Protein AF-A0AA51KZ57-F1 (afdb_monomer_lite)

Structure (mmCIF, N/CA/C/O backbone):
data_AF-A0AA51KZ57-F1
#
_entry.id   AF-A0AA51KZ57-F1
#
loop_
_atom_site.group_PDB
_atom_site.id
_atom_site.type_symbol
_atom_site.label_atom_id
_atom_site.label_alt_id
_atom_site.label_comp_id
_atom_site.label_asym_id
_atom_site.label_entity_id
_atom_site.label_seq_id
_atom_site.pdbx_PDB_ins_code
_atom_site.Cartn_x
_atom_site.Cartn_y
_atom_site.Cartn_z
_atom_site.occupancy
_atom_site.B_iso_or_equiv
_atom_site.auth_seq_id
_atom_site.auth_comp_id
_atom_site.auth_asym_id
_atom_site.auth_atom_id
_atom_site.pdbx_PDB_model_num
ATOM 1 N N . MET A 1 1 ? 24.980 0.268 -22.104 1.00 55.66 1 MET A N 1
ATOM 2 C CA . MET A 1 1 ? 23.778 1.121 -22.227 1.00 55.66 1 MET A CA 1
ATOM 3 C C . MET A 1 1 ? 23.138 0.760 -23.554 1.00 55.66 1 MET A C 1
ATOM 5 O O . MET A 1 1 ? 23.738 1.045 -24.587 1.00 55.66 1 MET A O 1
ATOM 9 N N . GLY A 1 2 ? 22.044 0.002 -23.514 1.00 73.75 2 GLY A N 1
ATOM 10 C CA . GLY A 1 2 ? 21.400 -0.551 -24.711 1.00 73.75 2 GLY A CA 1
ATOM 11 C C . GLY A 1 2 ? 20.612 0.503 -25.493 1.00 73.75 2 GLY A C 1
ATOM 12 O O . GLY A 1 2 ? 20.384 1.608 -25.000 1.00 73.75 2 GLY A O 1
ATOM 13 N N . ALA A 1 3 ? 20.169 0.169 -26.708 1.00 76.25 3 ALA A N 1
ATOM 14 C CA . ALA A 1 3 ? 19.344 1.056 -27.540 1.00 76.25 3 ALA A CA 1
ATOM 15 C C . ALA A 1 3 ? 18.048 1.500 -26.829 1.00 76.25 3 ALA A C 1
ATOM 17 O O . ALA A 1 3 ? 17.635 2.655 -26.943 1.00 76.25 3 ALA A O 1
ATOM 18 N N . LEU A 1 4 ? 17.445 0.615 -26.030 1.00 75.69 4 LEU A N 1
ATOM 19 C CA . LEU A 1 4 ? 16.228 0.905 -25.266 1.00 75.69 4 LEU A CA 1
ATOM 20 C C . LEU A 1 4 ? 16.460 1.920 -24.138 1.00 75.69 4 LEU A C 1
ATOM 22 O O . LEU A 1 4 ? 15.611 2.779 -23.916 1.00 75.69 4 LEU A O 1
ATOM 26 N N . ASP A 1 5 ? 17.634 1.920 -23.496 1.00 77.12 5 ASP A N 1
ATOM 27 C CA . ASP A 1 5 ? 17.959 2.868 -22.416 1.00 77.12 5 ASP A CA 1
ATOM 28 C C . ASP A 1 5 ? 17.874 4.335 -22.872 1.00 77.12 5 ASP A C 1
ATOM 30 O O . ASP A 1 5 ? 17.687 5.227 -22.047 1.00 77.12 5 ASP A O 1
ATOM 34 N N . ARG A 1 6 ? 18.018 4.601 -24.180 1.00 76.19 6 ARG A N 1
ATOM 35 C CA . ARG A 1 6 ? 17.902 5.947 -24.767 1.00 76.19 6 ARG A CA 1
ATOM 36 C C . ARG A 1 6 ? 16.454 6.432 -24.868 1.00 76.19 6 ARG A C 1
ATOM 38 O O . ARG A 1 6 ? 16.219 7.637 -24.855 1.00 76.19 6 ARG A O 1
ATOM 45 N N . LEU A 1 7 ? 15.494 5.512 -24.966 1.00 75.50 7 LEU A N 1
ATOM 46 C CA . LEU A 1 7 ? 14.058 5.816 -25.017 1.00 75.50 7 LEU A CA 1
ATOM 47 C C . LEU A 1 7 ? 13.457 5.987 -23.623 1.00 75.50 7 LEU A C 1
ATOM 49 O O . LEU A 1 7 ? 12.441 6.670 -23.446 1.00 75.50 7 LEU A O 1
ATOM 53 N N . LEU A 1 8 ? 14.090 5.360 -22.637 1.00 82.31 8 LEU A N 1
ATOM 54 C CA . LEU A 1 8 ? 13.681 5.402 -21.250 1.00 82.31 8 LEU A CA 1
ATOM 55 C C . LEU A 1 8 ? 14.186 6.685 -20.599 1.00 82.31 8 LEU A C 1
ATOM 57 O O . LEU A 1 8 ? 15.345 7.085 -20.721 1.00 82.31 8 LEU A O 1
ATOM 61 N N . ARG A 1 9 ? 13.298 7.354 -19.867 1.00 76.56 9 ARG A N 1
ATOM 62 C CA . ARG A 1 9 ? 13.699 8.529 -19.108 1.00 76.56 9 ARG A CA 1
ATOM 63 C C . ARG A 1 9 ? 14.342 8.059 -17.815 1.00 76.56 9 ARG A C 1
ATOM 65 O O . ARG A 1 9 ? 13.640 7.561 -16.940 1.00 76.56 9 ARG A O 1
ATOM 72 N N . LYS A 1 10 ? 15.644 8.306 -17.669 1.00 79.81 10 LYS A N 1
ATOM 73 C CA . LYS A 1 10 ? 16.337 8.115 -16.393 1.00 79.81 10 LYS A CA 1
ATOM 74 C C . LYS A 1 10 ? 15.610 8.895 -15.302 1.00 79.81 10 LYS A C 1
ATOM 76 O O . LYS A 1 10 ? 15.451 10.114 -15.408 1.00 79.81 10 LYS A O 1
ATOM 81 N N . VAL A 1 11 ? 15.179 8.182 -14.273 1.00 72.06 11 VAL A N 1
ATOM 82 C CA . VAL A 1 11 ? 14.606 8.766 -13.064 1.00 72.06 11 VAL A CA 1
ATOM 83 C C . VAL A 1 11 ? 15.393 8.306 -11.846 1.00 72.06 11 VAL A C 1
ATOM 85 O O . VAL A 1 11 ? 15.850 7.159 -11.820 1.00 72.06 11 VAL A O 1
ATOM 88 N N . PRO A 1 12 ? 15.599 9.191 -10.857 1.00 69.50 12 PRO A N 1
ATOM 89 C CA . PRO A 1 12 ? 16.089 8.758 -9.565 1.00 69.50 12 PRO A CA 1
ATOM 90 C C . PRO A 1 12 ? 15.012 7.893 -8.904 1.00 69.50 12 PRO A C 1
ATOM 92 O O . PRO A 1 12 ? 13.847 8.285 -8.819 1.00 69.50 12 PRO A O 1
ATOM 95 N N . ILE A 1 13 ? 15.412 6.707 -8.456 1.00 62.12 13 ILE A N 1
ATOM 96 C CA . ILE A 1 13 ? 14.635 5.953 -7.477 1.00 62.12 13 ILE A CA 1
ATOM 97 C C . ILE A 1 13 ? 14.958 6.596 -6.136 1.00 62.12 13 ILE A C 1
ATOM 99 O O . ILE A 1 13 ? 16.128 6.685 -5.767 1.00 62.12 13 ILE A O 1
ATOM 103 N N . ASN A 1 14 ? 13.937 7.124 -5.467 1.00 62.69 14 ASN A N 1
ATOM 104 C CA . ASN A 1 14 ? 14.141 7.867 -4.231 1.00 62.69 14 ASN A CA 1
ATOM 105 C C . ASN A 1 14 ? 14.302 6.918 -3.063 1.00 62.69 14 ASN A C 1
ATOM 107 O O . ASN A 1 14 ? 15.245 7.053 -2.300 1.00 62.69 14 ASN A O 1
ATOM 111 N N . ASN A 1 15 ? 13.376 5.969 -2.945 1.00 58.22 15 ASN A N 1
ATOM 112 C CA . ASN A 1 15 ? 13.371 4.976 -1.889 1.00 58.22 15 ASN A CA 1
ATOM 113 C C . ASN A 1 15 ? 12.934 3.637 -2.481 1.00 58.22 15 ASN A C 1
ATOM 115 O O . ASN A 1 15 ? 11.957 3.572 -3.227 1.00 58.22 15 ASN A O 1
ATOM 119 N N . ALA A 1 16 ? 13.636 2.573 -2.118 1.00 57.88 16 ALA A N 1
ATOM 120 C CA . ALA A 1 16 ? 13.215 1.206 -2.367 1.00 57.88 16 ALA A CA 1
ATOM 121 C C . ALA A 1 16 ? 13.085 0.515 -1.010 1.00 57.88 16 ALA A C 1
ATOM 123 O O . ALA A 1 16 ? 14.031 0.497 -0.222 1.00 57.88 16 ALA A O 1
ATOM 124 N N . TYR A 1 17 ? 11.903 -0.013 -0.725 1.00 57.91 17 TYR A N 1
ATOM 125 C CA . TYR A 1 17 ? 11.609 -0.783 0.470 1.00 57.91 17 TYR A CA 1
ATOM 126 C C . TYR A 1 17 ? 11.375 -2.228 0.047 1.00 57.91 17 TYR A C 1
ATOM 128 O O . TYR A 1 17 ? 10.418 -2.538 -0.656 1.00 57.91 17 TYR A O 1
ATOM 136 N N . CYS A 1 18 ? 12.240 -3.130 0.493 1.00 54.09 18 CYS A N 1
ATOM 137 C CA . CYS A 1 18 ? 11.966 -4.558 0.429 1.00 54.09 18 CYS A CA 1
ATOM 138 C C . CYS A 1 18 ? 11.371 -4.981 1.768 1.00 54.09 18 CYS A C 1
ATOM 140 O O . CYS A 1 18 ? 12.045 -4.985 2.800 1.00 54.09 18 CYS A O 1
ATOM 142 N N . SER A 1 19 ? 10.088 -5.309 1.740 1.00 45.00 19 SER A N 1
ATOM 143 C CA . SER A 1 19 ? 9.348 -5.848 2.866 1.00 45.00 19 SER A CA 1
ATOM 144 C C . SER A 1 19 ? 9.660 -7.348 2.935 1.00 45.00 19 SER A C 1
ATOM 146 O O . SER A 1 19 ? 8.966 -8.189 2.385 1.00 45.00 19 SER A O 1
ATOM 148 N N . LEU A 1 20 ? 10.811 -7.655 3.544 1.00 40.75 20 LEU A N 1
ATOM 149 C CA . LEU A 1 20 ? 11.176 -8.955 4.119 1.00 40.75 20 LEU A CA 1
ATOM 150 C C . LEU A 1 20 ? 10.760 -10.210 3.324 1.00 40.75 20 LEU A C 1
ATOM 152 O O . LEU A 1 20 ? 9.815 -10.875 3.709 1.00 40.75 20 LEU A O 1
ATOM 156 N N . TYR A 1 21 ? 11.572 -10.621 2.349 1.00 36.53 21 TYR A N 1
ATOM 157 C CA . TYR A 1 21 ? 12.268 -11.919 2.368 1.00 36.53 21 TYR A CA 1
ATOM 158 C C . TYR A 1 21 ? 13.583 -11.721 1.608 1.00 36.53 21 TYR A C 1
ATOM 160 O O . TYR A 1 21 ? 13.587 -11.267 0.466 1.00 36.53 21 TYR A O 1
ATOM 168 N N . LYS A 1 22 ? 14.719 -11.978 2.266 1.00 37.25 22 LYS A N 1
ATOM 169 C CA . LYS A 1 22 ? 16.052 -11.929 1.649 1.00 37.25 22 LYS A CA 1
ATOM 170 C C . LYS A 1 22 ? 16.115 -12.973 0.528 1.00 37.25 22 LYS A C 1
ATOM 172 O O . LYS A 1 22 ? 16.4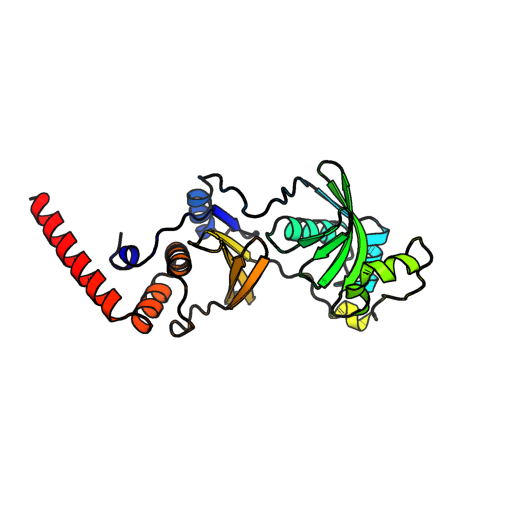65 -14.116 0.792 1.00 37.25 22 LYS A O 1
ATOM 177 N N . ASN A 1 23 ? 15.789 -12.590 -0.699 1.00 37.91 23 ASN A N 1
ATOM 178 C CA . ASN A 1 23 ? 16.305 -13.285 -1.867 1.00 37.91 23 ASN A CA 1
ATOM 179 C C . ASN A 1 23 ? 17.670 -12.651 -2.178 1.00 37.91 23 ASN A C 1
ATOM 181 O O . ASN A 1 23 ? 17.784 -11.426 -2.210 1.00 37.91 23 ASN A O 1
ATOM 185 N N . GLU A 1 24 ? 18.725 -13.451 -2.336 1.00 39.25 24 GLU A N 1
ATOM 186 C CA . GLU A 1 24 ? 20.084 -12.933 -2.577 1.00 39.25 24 GLU A CA 1
ATOM 187 C C . GLU A 1 24 ? 20.145 -12.044 -3.832 1.00 39.25 24 GLU A C 1
ATOM 189 O O . GLU A 1 24 ? 20.909 -11.083 -3.865 1.00 39.25 24 GLU A O 1
ATOM 194 N N . TYR A 1 25 ? 19.238 -12.259 -4.793 1.00 37.81 25 TYR A N 1
ATOM 195 C CA . TYR A 1 25 ? 19.100 -11.445 -6.004 1.00 37.81 25 TYR A CA 1
ATOM 196 C C . TYR A 1 25 ? 18.614 -10.001 -5.774 1.00 37.81 25 TYR A C 1
ATOM 198 O O . TYR A 1 25 ? 18.976 -9.112 -6.543 1.00 37.81 25 TYR A O 1
ATOM 206 N N . THR A 1 26 ? 17.814 -9.721 -4.737 1.00 40.50 26 THR A N 1
ATOM 207 C CA . THR A 1 26 ? 17.322 -8.353 -4.461 1.00 40.50 26 THR A CA 1
ATOM 208 C C . THR A 1 26 ? 18.278 -7.544 -3.592 1.00 40.50 26 THR A C 1
ATOM 210 O O . THR A 1 26 ? 18.193 -6.315 -3.562 1.00 40.50 26 THR A O 1
ATOM 213 N N . LYS A 1 27 ? 19.232 -8.202 -2.927 1.00 40.75 27 LYS A N 1
ATOM 214 C CA . LYS A 1 27 ? 20.183 -7.557 -2.018 1.00 40.75 27 LYS A CA 1
ATOM 215 C C . LYS A 1 27 ? 21.122 -6.595 -2.756 1.00 40.75 27 LYS A C 1
ATOM 217 O O . LYS A 1 27 ? 21.232 -5.442 -2.351 1.00 40.75 27 LYS A O 1
ATOM 222 N N . ASP A 1 28 ? 21.669 -7.012 -3.898 1.00 41.91 28 ASP A N 1
ATOM 223 C CA . ASP A 1 28 ? 22.556 -6.177 -4.723 1.00 41.91 28 ASP A CA 1
ATOM 224 C C . ASP A 1 28 ? 21.822 -4.997 -5.373 1.00 41.91 28 ASP A C 1
ATOM 226 O O . ASP A 1 28 ? 22.385 -3.916 -5.563 1.00 41.91 28 ASP A O 1
ATOM 230 N N . ILE A 1 29 ? 20.543 -5.175 -5.712 1.00 42.38 29 ILE A N 1
ATOM 231 C CA . ILE A 1 29 ? 19.710 -4.119 -6.296 1.00 42.38 29 ILE A CA 1
ATOM 232 C C . ILE A 1 29 ? 19.427 -3.057 -5.227 1.00 42.38 29 ILE A C 1
ATOM 234 O O . ILE A 1 29 ? 19.698 -1.874 -5.445 1.00 42.38 29 ILE A O 1
ATOM 238 N N . VAL A 1 30 ? 18.971 -3.471 -4.042 1.00 43.50 30 VAL A N 1
ATOM 239 C CA . VAL A 1 30 ? 18.684 -2.570 -2.916 1.00 43.50 30 VAL A CA 1
ATOM 240 C C . VAL A 1 30 ? 19.950 -1.864 -2.421 1.00 43.50 30 VAL A C 1
ATOM 242 O O . VAL A 1 30 ? 19.914 -0.649 -2.230 1.00 43.50 30 VAL A O 1
ATOM 245 N N . GLU A 1 31 ? 21.084 -2.557 -2.280 1.00 42.41 31 GLU A N 1
ATOM 246 C CA . GLU A 1 31 ? 22.356 -1.951 -1.848 1.00 42.41 31 GLU A CA 1
ATOM 247 C C . GLU A 1 31 ? 22.884 -0.917 -2.861 1.00 42.41 31 GLU A C 1
ATOM 249 O O . GLU A 1 31 ? 23.339 0.161 -2.467 1.00 42.41 31 GLU A O 1
ATOM 254 N N . ASN A 1 32 ? 22.723 -1.159 -4.168 1.00 40.22 32 ASN A N 1
ATOM 255 C CA . ASN A 1 32 ? 23.089 -0.183 -5.199 1.00 40.22 32 ASN A CA 1
ATOM 256 C C . ASN A 1 32 ? 22.194 1.072 -5.189 1.00 40.22 32 ASN A C 1
ATOM 258 O O . ASN A 1 32 ? 22.678 2.177 -5.461 1.00 40.22 32 ASN A O 1
ATOM 262 N N . PHE A 1 33 ? 20.903 0.937 -4.864 1.00 42.16 33 PHE A N 1
ATOM 263 C CA . PHE A 1 33 ? 19.952 2.056 -4.856 1.00 42.16 33 PHE A CA 1
ATOM 264 C C . PHE A 1 33 ? 19.933 2.849 -3.538 1.00 42.16 33 PHE A C 1
ATOM 266 O O . PHE A 1 33 ? 19.797 4.072 -3.573 1.00 42.16 33 PHE A O 1
ATOM 273 N N . MET A 1 34 ? 20.149 2.198 -2.392 1.00 38.03 34 MET A N 1
ATOM 274 C CA . MET A 1 34 ? 20.131 2.812 -1.052 1.00 38.03 34 MET A CA 1
ATOM 275 C C . MET A 1 34 ? 21.343 3.712 -0.753 1.00 38.03 34 MET A C 1
ATOM 277 O O . MET A 1 34 ? 21.342 4.445 0.236 1.00 38.03 34 MET A O 1
ATOM 281 N N . SER A 1 35 ? 22.368 3.719 -1.613 1.00 38.88 35 SER A N 1
ATOM 282 C CA . SER A 1 35 ? 23.553 4.585 -1.478 1.00 38.88 35 SER A CA 1
ATOM 283 C C . SER A 1 35 ? 23.253 6.091 -1.596 1.00 38.88 35 SER A C 1
ATOM 285 O O . SER A 1 35 ? 24.109 6.926 -1.291 1.00 38.88 35 SER A O 1
ATOM 287 N N . LYS A 1 36 ? 22.032 6.476 -1.995 1.00 38.97 36 LYS A N 1
ATOM 288 C CA . LYS A 1 36 ? 21.582 7.872 -2.061 1.00 38.97 36 LYS A CA 1
ATOM 289 C C . LYS A 1 36 ? 20.375 8.078 -1.152 1.00 38.97 36 LYS A C 1
ATOM 291 O O . LYS A 1 36 ? 19.289 7.603 -1.450 1.00 38.97 36 LYS A O 1
ATOM 296 N N . LYS A 1 37 ? 20.566 8.833 -0.062 1.00 35.00 37 LYS A N 1
ATOM 297 C CA . LYS A 1 37 ? 19.501 9.294 0.848 1.00 35.00 37 LYS A CA 1
ATOM 298 C C . LYS A 1 37 ? 18.385 10.005 0.064 1.00 35.00 37 LYS A C 1
ATOM 300 O O . LYS A 1 37 ? 18.500 11.198 -0.219 1.00 35.00 37 LYS A O 1
ATOM 305 N N . GLY A 1 38 ? 17.311 9.296 -0.270 1.00 38.31 38 GLY A N 1
ATOM 306 C CA . GLY A 1 38 ? 16.082 9.887 -0.786 1.00 38.31 38 GLY A CA 1
ATOM 307 C C . GLY A 1 38 ? 15.277 10.531 0.335 1.00 38.31 38 GLY A C 1
ATOM 308 O O . GLY A 1 38 ? 15.012 9.924 1.370 1.00 38.31 38 GLY A O 1
ATOM 309 N N . GLN A 1 39 ? 14.882 11.789 0.147 1.00 33.84 39 GLN A N 1
ATOM 310 C CA . GLN A 1 39 ? 13.874 12.424 0.991 1.00 33.84 39 GLN A CA 1
ATOM 311 C C . GLN A 1 39 ? 12.488 11.909 0.584 1.00 33.84 39 GLN A C 1
ATOM 313 O O . GLN A 1 39 ? 12.098 11.997 -0.579 1.00 33.84 39 GLN A O 1
ATOM 318 N N . LEU A 1 40 ? 11.748 11.379 1.558 1.00 36.09 40 LEU A N 1
ATOM 319 C CA . LEU A 1 40 ? 10.338 11.013 1.431 1.00 36.09 40 LEU A CA 1
ATOM 320 C C . LEU A 1 40 ? 9.510 12.212 0.944 1.00 36.09 40 LEU A C 1
ATOM 322 O O . LEU A 1 40 ? 9.498 13.270 1.579 1.00 36.09 40 LEU A O 1
ATOM 326 N N . VAL A 1 41 ? 8.792 12.039 -0.168 1.00 33.62 41 VAL A N 1
ATOM 327 C CA . VAL A 1 41 ? 7.787 13.007 -0.614 1.00 33.62 41 VAL A CA 1
ATOM 328 C C . VAL A 1 41 ? 6.493 12.726 0.141 1.00 33.62 41 VAL A C 1
ATOM 330 O O . VAL A 1 41 ? 5.784 11.764 -0.131 1.00 33.62 41 VAL A O 1
ATOM 333 N N . GLY A 1 42 ? 6.229 13.568 1.137 1.00 37.59 42 GLY A N 1
ATOM 334 C CA . GLY A 1 42 ? 5.099 13.456 2.055 1.00 37.59 42 GLY A CA 1
ATOM 335 C C . GLY A 1 42 ? 5.594 13.595 3.486 1.00 37.59 42 GLY A C 1
ATOM 336 O O . GLY A 1 42 ? 6.132 12.655 4.059 1.00 37.59 42 GLY A O 1
ATOM 337 N N . LYS A 1 43 ? 5.465 14.797 4.057 1.00 35.16 43 LYS A N 1
ATOM 338 C CA . LYS A 1 43 ? 5.840 15.117 5.441 1.00 35.16 43 LYS A CA 1
ATOM 339 C C . LYS A 1 43 ? 4.915 14.413 6.441 1.00 35.16 43 LYS A C 1
ATOM 341 O O . LYS A 1 43 ? 4.138 15.060 7.132 1.00 35.16 43 LYS A O 1
ATOM 346 N N . VAL A 1 44 ? 5.059 13.109 6.582 1.00 42.69 44 VAL A N 1
ATOM 347 C CA . VAL A 1 44 ? 4.980 12.512 7.905 1.00 42.69 44 VAL A CA 1
ATOM 348 C C . VAL A 1 44 ? 6.332 11.864 8.103 1.00 42.69 44 VAL A C 1
ATOM 350 O O . VAL A 1 44 ? 6.616 10.786 7.591 1.00 42.69 44 VAL A O 1
ATOM 353 N N . ARG A 1 45 ? 7.223 12.588 8.792 1.00 48.03 45 ARG A N 1
ATOM 354 C CA . ARG A 1 45 ? 8.277 11.919 9.547 1.00 48.03 45 ARG A CA 1
ATOM 355 C C . ARG A 1 45 ? 7.512 10.992 10.486 1.00 48.03 45 ARG A C 1
ATOM 357 O O . ARG A 1 45 ? 7.048 11.460 11.518 1.00 48.03 45 ARG A O 1
ATOM 364 N N . ASN A 1 46 ? 7.306 9.733 10.112 1.00 56.41 46 ASN A N 1
ATOM 365 C CA . ASN A 1 46 ? 6.957 8.719 11.092 1.00 56.41 46 ASN A CA 1
ATOM 366 C C . ASN A 1 46 ? 8.225 8.575 11.937 1.00 56.41 46 ASN A C 1
ATOM 368 O O . ASN A 1 46 ? 9.096 7.770 11.641 1.00 56.41 46 ASN A O 1
ATOM 372 N N . SER A 1 47 ? 8.384 9.475 12.910 1.00 69.06 47 SER A N 1
ATOM 373 C CA . SER A 1 47 ? 9.454 9.462 13.907 1.00 69.06 47 SER A CA 1
ATOM 374 C C . SER A 1 47 ? 9.239 8.357 14.933 1.00 69.06 47 SER A C 1
ATOM 376 O O . SER A 1 47 ? 9.991 8.266 15.894 1.00 69.06 47 SER A O 1
ATOM 378 N N . PHE A 1 48 ? 8.193 7.554 14.753 1.00 86.00 48 PHE A N 1
ATOM 379 C CA . PHE A 1 48 ? 7.891 6.455 15.634 1.00 86.00 48 PHE A CA 1
ATOM 380 C C . PHE A 1 48 ? 8.848 5.301 15.344 1.00 86.00 48 PHE A C 1
ATOM 382 O O . PHE A 1 48 ? 8.819 4.718 14.259 1.00 86.00 48 PHE A O 1
ATOM 389 N N . SER A 1 49 ? 9.695 4.990 16.316 1.00 89.31 49 SER A N 1
ATOM 390 C CA . SER A 1 49 ? 10.525 3.790 16.339 1.00 89.31 49 SER A CA 1
ATOM 391 C C . SER A 1 49 ? 9.751 2.584 16.882 1.00 89.31 49 SER A C 1
ATOM 393 O O . SER A 1 49 ? 10.160 1.445 16.663 1.00 89.31 49 SER A O 1
ATOM 395 N N . GLU A 1 50 ? 8.596 2.817 17.518 1.00 92.81 50 GLU A N 1
ATOM 396 C CA . GLU A 1 50 ? 7.786 1.783 18.154 1.00 92.81 50 GLU A CA 1
ATOM 397 C C . GLU A 1 50 ? 6.273 2.010 17.981 1.00 92.81 50 GLU A C 1
ATOM 399 O O . GLU A 1 50 ? 5.775 3.139 17.977 1.00 92.81 50 GLU A O 1
ATOM 404 N N . VAL A 1 51 ? 5.519 0.910 17.897 1.00 95.44 51 VAL A N 1
ATOM 405 C CA . VAL A 1 51 ? 4.057 0.890 18.046 1.00 95.44 51 VAL A CA 1
ATOM 406 C C . VAL A 1 51 ? 3.704 0.101 19.300 1.00 95.44 51 VAL A C 1
ATOM 408 O O . VAL A 1 51 ? 4.175 -1.020 19.475 1.00 95.44 51 VAL A O 1
ATOM 411 N N . LYS A 1 52 ? 2.832 0.672 20.132 1.00 98.12 52 LYS A N 1
ATOM 412 C CA . LYS A 1 52 ? 2.209 -0.004 21.272 1.00 98.12 52 LYS A CA 1
ATOM 413 C C . LYS A 1 52 ? 0.706 -0.076 21.088 1.00 98.12 52 LYS A C 1
ATOM 415 O O . LYS A 1 52 ? 0.090 0.880 20.615 1.00 98.12 52 LYS A O 1
ATOM 420 N N . ILE A 1 53 ? 0.103 -1.179 21.507 1.00 98.19 53 ILE A N 1
ATOM 421 C CA . ILE A 1 53 ? -1.349 -1.362 21.464 1.00 98.19 53 ILE A CA 1
ATOM 422 C C . ILE A 1 53 ? -1.860 -1.531 22.890 1.00 98.19 53 ILE A C 1
ATOM 424 O O . ILE A 1 53 ? -1.396 -2.401 23.622 1.00 98.19 53 ILE A O 1
ATOM 428 N N . SER A 1 54 ? -2.801 -0.677 23.302 1.00 97.62 54 SER A N 1
ATOM 429 C CA . SER A 1 54 ? -3.448 -0.830 24.607 1.00 97.62 54 SER A CA 1
ATOM 430 C C . SER A 1 54 ? -4.237 -2.141 24.672 1.00 97.62 54 SER A C 1
ATOM 432 O O . SER A 1 54 ? -4.718 -2.638 23.653 1.00 97.62 54 SER A O 1
ATOM 434 N N . GLU A 1 55 ? -4.435 -2.673 25.876 1.00 97.44 55 GLU A N 1
ATOM 435 C CA . GLU A 1 55 ? -5.277 -3.858 26.095 1.00 97.44 55 GLU A CA 1
ATOM 436 C C . GLU A 1 55 ? -6.671 -3.678 25.475 1.00 97.44 55 GLU A C 1
ATOM 438 O O . GLU A 1 55 ? -7.111 -4.489 24.661 1.00 97.44 55 GLU A O 1
ATOM 443 N N . HIS A 1 56 ? -7.297 -2.527 25.731 1.00 95.62 56 HIS A N 1
ATOM 444 C CA . HIS A 1 56 ? -8.578 -2.171 25.132 1.00 95.62 56 HIS A CA 1
ATOM 445 C C . HIS A 1 56 ? -8.542 -2.160 23.594 1.00 95.62 56 HIS A C 1
ATOM 447 O O . HIS A 1 56 ? -9.457 -2.664 22.944 1.00 95.62 56 HIS A O 1
ATOM 453 N N . ALA A 1 57 ? -7.495 -1.605 22.974 1.00 96.94 57 ALA A N 1
ATOM 454 C CA . ALA A 1 57 ? -7.363 -1.623 21.521 1.00 96.94 57 ALA A CA 1
ATOM 455 C C . ALA A 1 57 ? -7.246 -3.049 20.982 1.00 96.94 57 ALA A C 1
ATOM 457 O O . ALA A 1 57 ? -7.883 -3.372 19.980 1.00 96.94 57 ALA A O 1
ATOM 458 N N . PHE A 1 58 ? -6.479 -3.906 21.648 1.00 98.12 58 PHE A N 1
ATOM 459 C CA . PHE A 1 58 ? -6.322 -5.299 21.253 1.00 98.12 58 PHE A CA 1
ATOM 460 C C . PHE A 1 58 ? -7.654 -6.064 21.301 1.00 98.12 58 PHE A C 1
ATOM 462 O O . PHE A 1 58 ? -8.018 -6.733 20.331 1.00 98.12 58 PHE A O 1
ATOM 469 N N . GLU A 1 59 ? -8.440 -5.888 22.364 1.00 96.69 59 GLU A N 1
ATOM 470 C CA . GLU A 1 59 ? -9.794 -6.447 22.454 1.00 96.69 59 GLU A CA 1
ATOM 471 C C . GLU A 1 59 ? -10.696 -5.945 21.322 1.00 96.69 59 GLU A C 1
ATOM 473 O O . GLU A 1 59 ? -11.363 -6.736 20.650 1.00 96.69 59 GLU A O 1
ATOM 478 N N . ARG A 1 60 ? -10.694 -4.631 21.056 1.00 95.88 60 ARG A N 1
ATOM 479 C CA . ARG A 1 60 ? -11.526 -4.048 19.994 1.00 95.88 60 ARG A CA 1
ATOM 480 C C . ARG A 1 60 ? -11.116 -4.494 18.603 1.00 95.88 60 ARG A C 1
ATOM 482 O O . ARG A 1 60 ? -11.992 -4.678 17.763 1.00 95.88 60 ARG A O 1
ATOM 489 N N . TRP A 1 61 ? -9.831 -4.719 18.351 1.00 97.56 61 TRP A N 1
ATOM 490 C CA . TRP A 1 61 ? -9.395 -5.316 17.092 1.00 97.56 61 TRP A CA 1
ATOM 491 C C . TRP A 1 61 ? -10.071 -6.673 16.874 1.00 97.56 61 TRP A C 1
ATOM 493 O O . TRP A 1 61 ? -10.697 -6.899 15.835 1.00 97.56 61 TRP A O 1
ATOM 503 N N . ASN A 1 62 ? -10.004 -7.541 17.885 1.00 97.25 62 ASN A N 1
ATOM 504 C CA . ASN A 1 62 ? -10.562 -8.890 17.838 1.00 97.25 62 ASN A CA 1
ATOM 505 C C . ASN A 1 62 ? -12.096 -8.919 17.805 1.00 97.25 62 ASN A C 1
ATOM 507 O O . ASN A 1 62 ? -12.658 -9.925 17.395 1.00 97.25 62 ASN A O 1
ATOM 511 N N . GLN A 1 63 ? -12.769 -7.836 18.201 1.00 97.00 63 GLN A N 1
ATOM 512 C CA . GLN A 1 63 ? -14.231 -7.719 18.162 1.00 97.00 63 GLN A CA 1
ATOM 513 C C . GLN A 1 63 ? -14.768 -7.008 16.910 1.00 97.00 63 GLN A C 1
ATOM 515 O O . GLN A 1 63 ? -15.940 -7.178 16.585 1.00 97.00 63 GLN A O 1
ATOM 520 N N . ARG A 1 64 ? -13.966 -6.172 16.232 1.00 96.50 64 ARG A N 1
ATOM 521 C CA . ARG A 1 64 ? -14.480 -5.203 15.235 1.00 96.50 64 ARG A CA 1
ATOM 522 C C . ARG A 1 64 ? -13.729 -5.133 13.919 1.00 96.50 64 ARG A C 1
ATOM 524 O O . ARG A 1 64 ? -14.239 -4.555 12.963 1.00 96.50 64 ARG A O 1
ATOM 531 N N . VAL A 1 65 ? -12.488 -5.607 13.890 1.00 97.19 65 VAL A N 1
ATOM 532 C CA . VAL A 1 65 ? -11.609 -5.452 12.727 1.00 97.19 65 VAL A CA 1
ATOM 533 C C . VAL A 1 65 ? -11.272 -6.809 12.147 1.00 97.19 65 VAL A C 1
ATOM 535 O O . VAL A 1 65 ? -11.545 -7.053 10.977 1.00 97.19 65 VAL A O 1
ATOM 538 N N . GLY A 1 66 ? -10.692 -7.688 12.958 1.00 92.12 66 GLY A N 1
ATOM 539 C CA . GLY A 1 66 ? -10.194 -8.976 12.503 1.00 92.12 66 GLY A CA 1
ATOM 540 C C . GLY A 1 66 ? -9.008 -8.881 11.517 1.00 92.12 66 GLY A C 1
ATOM 541 O O . GLY A 1 66 ? -8.736 -7.829 10.927 1.00 92.12 66 GLY A O 1
ATOM 542 N N . PRO A 1 67 ? -8.273 -9.983 11.312 1.00 92.94 67 PRO A N 1
ATOM 543 C CA . PRO A 1 67 ? -8.509 -11.314 11.865 1.00 92.94 67 PRO A CA 1
ATOM 544 C C . PRO A 1 67 ? -8.214 -11.372 13.361 1.00 92.94 67 PRO A C 1
ATOM 546 O O . PRO A 1 67 ? -7.568 -10.477 13.915 1.00 92.94 67 PRO A O 1
ATOM 549 N N . PHE A 1 68 ? -8.697 -12.431 14.004 1.00 92.19 68 PHE A N 1
ATOM 550 C CA . PHE A 1 68 ? -8.441 -12.672 15.416 1.00 92.19 68 PHE A CA 1
ATOM 551 C C . PHE A 1 68 ? -6.946 -12.919 15.663 1.00 92.19 68 PHE A C 1
ATOM 553 O O . PHE A 1 68 ? -6.339 -13.823 15.084 1.00 92.19 68 PHE A O 1
ATOM 560 N N . PHE A 1 69 ? -6.353 -12.139 16.563 1.00 91.25 69 PHE A N 1
ATOM 561 C CA . PHE A 1 69 ? -4.999 -12.352 17.060 1.00 91.25 69 PHE A CA 1
ATOM 562 C C . PHE A 1 69 ? -5.040 -12.871 18.493 1.00 91.25 69 PHE A C 1
ATOM 564 O O . PHE A 1 69 ? -5.714 -12.317 19.353 1.00 91.25 69 PHE A O 1
ATOM 571 N N . THR A 1 70 ? -4.241 -13.901 18.772 1.00 93.75 70 THR A N 1
ATOM 572 C CA . THR A 1 70 ? -4.067 -14.438 20.133 1.00 93.75 70 THR A CA 1
ATOM 573 C C . THR A 1 70 ? -3.056 -13.656 20.970 1.00 93.75 70 THR A C 1
ATOM 575 O O . THR A 1 70 ? -2.990 -13.837 22.180 1.00 93.75 70 THR A O 1
ATOM 578 N N . ARG A 1 71 ? -2.217 -12.838 20.325 1.00 93.44 71 ARG A N 1
ATOM 579 C CA . ARG A 1 71 ? -1.069 -12.155 20.931 1.00 93.44 71 ARG A CA 1
ATOM 580 C C . ARG A 1 71 ? -0.963 -10.733 20.397 1.00 93.44 71 ARG A C 1
ATOM 582 O O . ARG A 1 71 ? -0.949 -10.553 19.175 1.00 93.44 71 ARG A O 1
ATOM 589 N N . VAL A 1 72 ? -0.860 -9.755 21.293 1.00 97.25 72 VAL A N 1
ATOM 590 C CA . VAL A 1 72 ? -0.829 -8.324 20.951 1.00 97.25 72 VAL A CA 1
ATOM 591 C C . VAL A 1 72 ? 0.400 -7.951 20.122 1.00 97.25 72 VAL A C 1
ATOM 593 O O . VAL A 1 72 ? 0.295 -7.161 19.187 1.00 97.25 72 VAL A O 1
ATOM 596 N N . GLU A 1 73 ? 1.537 -8.613 20.340 1.00 93.69 73 GLU A N 1
ATOM 597 C CA . GLU A 1 73 ? 2.804 -8.305 19.669 1.00 93.69 73 GLU A CA 1
ATOM 598 C C . GLU A 1 73 ? 2.735 -8.575 18.159 1.00 93.69 73 GLU A C 1
ATOM 600 O O . GLU A 1 73 ? 3.437 -7.947 17.366 1.00 93.69 73 GLU A O 1
ATOM 605 N N . LYS A 1 74 ? 1.884 -9.518 17.728 1.00 91.00 74 LYS A N 1
ATOM 606 C CA . LYS A 1 74 ? 1.645 -9.762 16.297 1.00 91.00 74 LYS A CA 1
ATOM 607 C C . LYS A 1 74 ? 0.933 -8.577 15.653 1.00 91.00 74 LYS A C 1
ATOM 609 O O . LYS A 1 74 ? 1.288 -8.193 14.540 1.00 91.00 74 LYS A O 1
ATOM 614 N N . LEU A 1 75 ? -0.038 -8.002 16.357 1.00 95.12 75 LEU A N 1
ATOM 615 C CA . LEU A 1 75 ? -0.772 -6.840 15.882 1.00 95.12 75 LEU A CA 1
ATOM 616 C C . LEU A 1 75 ? 0.108 -5.583 15.909 1.00 95.12 75 LEU A C 1
ATOM 618 O O . LEU A 1 75 ? 0.101 -4.826 14.944 1.00 95.12 75 LEU A O 1
ATOM 622 N N . GLU A 1 76 ? 0.933 -5.402 16.945 1.00 93.69 76 GLU A N 1
ATOM 623 C CA . GLU A 1 76 ? 1.926 -4.318 17.007 1.00 93.69 76 GLU A CA 1
ATOM 624 C C . GLU A 1 76 ? 2.881 -4.365 15.811 1.00 93.69 76 GLU A C 1
ATOM 626 O O . GLU A 1 76 ? 3.070 -3.356 15.135 1.00 93.69 76 GLU A O 1
ATOM 631 N N . ARG A 1 77 ? 3.422 -5.548 15.484 1.00 88.62 77 ARG A N 1
ATOM 632 C CA . ARG A 1 77 ? 4.295 -5.739 14.311 1.00 88.62 77 ARG A CA 1
ATOM 633 C C . ARG A 1 77 ? 3.586 -5.435 12.998 1.00 88.62 77 ARG A C 1
ATOM 635 O O . ARG A 1 77 ? 4.187 -4.816 12.126 1.00 88.62 77 ARG A O 1
ATOM 642 N N . LEU A 1 78 ? 2.331 -5.860 12.851 1.00 92.00 78 LEU A N 1
ATOM 643 C CA . LEU A 1 78 ? 1.531 -5.570 11.663 1.00 92.00 78 LEU A CA 1
ATOM 644 C C . LEU A 1 78 ? 1.313 -4.061 11.501 1.00 92.00 78 LEU A C 1
ATOM 646 O O . LEU A 1 78 ? 1.589 -3.514 10.437 1.00 92.00 78 LEU A O 1
ATOM 650 N N . VAL A 1 79 ? 0.867 -3.376 12.555 1.00 94.00 79 VAL A N 1
ATOM 651 C CA . VAL A 1 79 ? 0.640 -1.924 12.527 1.00 94.00 79 VAL A CA 1
ATOM 652 C C . VAL A 1 79 ? 1.951 -1.171 12.297 1.00 94.00 79 VAL A C 1
ATOM 654 O O . VAL A 1 79 ? 1.973 -0.226 11.515 1.00 94.00 79 VAL A O 1
ATOM 657 N N . PHE A 1 80 ? 3.058 -1.613 12.895 1.00 90.94 80 PHE A N 1
ATOM 658 C CA . PHE A 1 80 ? 4.383 -1.042 12.650 1.00 90.94 80 PHE A CA 1
ATOM 659 C C . PHE A 1 80 ? 4.844 -1.228 11.196 1.00 90.94 80 PHE A C 1
ATOM 661 O O . PHE A 1 80 ? 5.362 -0.292 10.583 1.00 90.94 80 PHE A O 1
ATOM 668 N N . ALA A 1 81 ? 4.612 -2.405 10.608 1.00 86.50 81 ALA A N 1
ATOM 669 C CA . ALA A 1 81 ? 4.897 -2.6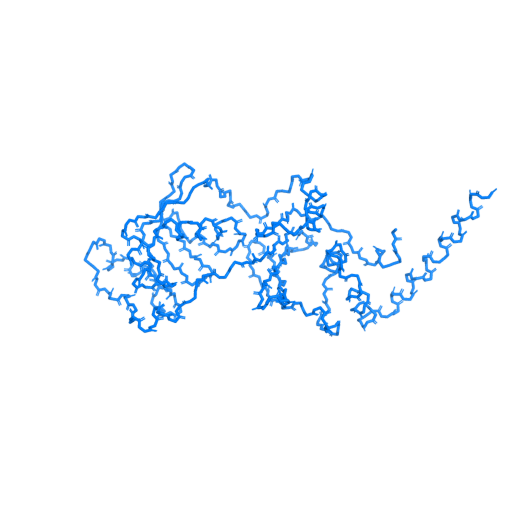49 9.197 1.00 86.50 81 ALA A CA 1
ATOM 670 C C . ALA A 1 81 ? 4.066 -1.723 8.296 1.00 86.50 81 ALA A C 1
ATOM 672 O O . ALA A 1 81 ? 4.619 -1.079 7.410 1.00 86.50 81 ALA A O 1
ATOM 673 N N . LEU A 1 82 ? 2.766 -1.576 8.566 1.00 89.81 82 LEU A N 1
ATOM 674 C CA . LEU A 1 82 ? 1.886 -0.655 7.837 1.00 89.81 82 LEU A CA 1
ATOM 675 C C . LEU A 1 82 ? 2.326 0.805 7.982 1.00 89.81 82 LEU A C 1
ATOM 677 O O . LEU A 1 82 ? 2.328 1.541 7.003 1.00 89.81 82 LEU A O 1
ATOM 681 N N . LEU A 1 83 ? 2.747 1.215 9.179 1.00 88.88 83 LEU A N 1
ATOM 682 C CA . LEU A 1 83 ? 3.274 2.552 9.455 1.00 88.88 83 LEU A CA 1
ATOM 683 C C . LEU A 1 83 ? 4.568 2.842 8.682 1.00 88.88 83 LEU A C 1
ATOM 685 O O . LEU A 1 83 ? 4.820 3.978 8.283 1.00 88.88 83 LEU A O 1
ATOM 689 N N . SER A 1 84 ? 5.389 1.816 8.470 1.00 84.31 84 SER A N 1
ATOM 690 C CA . SER A 1 84 ? 6.639 1.918 7.711 1.00 84.31 84 SER A CA 1
ATOM 691 C C . SER A 1 84 ? 6.405 2.025 6.202 1.00 84.31 84 SER A C 1
ATOM 693 O O . SER A 1 84 ? 7.306 2.423 5.463 1.00 84.31 84 SER A O 1
ATOM 695 N N . LEU A 1 85 ? 5.204 1.680 5.737 1.00 84.69 85 LEU A N 1
ATOM 696 C CA . LEU A 1 85 ? 4.832 1.733 4.335 1.00 84.69 85 LEU A CA 1
ATOM 697 C C . LEU A 1 85 ? 4.188 3.087 3.989 1.00 84.69 85 LEU A C 1
ATOM 699 O O . LEU A 1 85 ? 3.310 3.582 4.703 1.00 84.69 85 LEU A O 1
ATOM 703 N N . PRO A 1 86 ? 4.589 3.703 2.865 1.00 82.69 86 PRO A N 1
ATOM 704 C CA . PRO A 1 86 ? 4.047 4.984 2.440 1.00 82.69 86 PRO A CA 1
ATOM 705 C C . PRO A 1 86 ? 2.546 4.865 2.148 1.00 82.69 86 PRO A C 1
ATOM 707 O O . PRO A 1 86 ? 2.098 3.902 1.533 1.00 82.69 86 PRO A O 1
ATOM 710 N N . LEU A 1 87 ? 1.776 5.887 2.531 1.00 86.06 87 LEU A N 1
ATOM 711 C CA . LEU A 1 87 ? 0.364 6.057 2.146 1.00 86.06 87 LEU A CA 1
ATOM 712 C C . LEU A 1 87 ? -0.608 4.966 2.637 1.00 86.06 87 LEU A C 1
ATOM 714 O O . LEU A 1 87 ? -1.778 5.006 2.268 1.00 86.06 87 LEU A O 1
ATOM 718 N N . ARG A 1 88 ? -0.166 4.022 3.479 1.00 90.00 88 ARG A N 1
ATOM 719 C CA . ARG A 1 88 ? -1.045 3.023 4.116 1.00 90.00 88 ARG A CA 1
ATOM 720 C C . ARG A 1 88 ? -1.865 3.612 5.256 1.00 90.00 88 ARG A C 1
ATOM 722 O O . ARG A 1 88 ? -2.974 3.158 5.508 1.00 90.00 88 ARG A O 1
ATOM 729 N N . ILE A 1 89 ? -1.325 4.617 5.946 1.00 92.81 89 ILE A N 1
ATOM 730 C CA . ILE A 1 89 ? -2.002 5.300 7.051 1.00 92.81 89 ILE A CA 1
ATOM 731 C C . ILE A 1 89 ? -2.262 6.753 6.666 1.00 92.81 89 ILE A C 1
ATOM 733 O O . ILE A 1 89 ? -1.326 7.510 6.398 1.00 92.81 89 ILE A O 1
ATOM 737 N N . GLU A 1 90 ? -3.533 7.149 6.674 1.00 92.12 90 GLU A N 1
ATOM 738 C CA . GLU A 1 90 ? -3.948 8.545 6.577 1.00 92.12 90 GLU A CA 1
ATOM 739 C C . GLU A 1 90 ? -4.253 9.094 7.977 1.00 92.12 90 GLU A C 1
ATOM 741 O O . GLU A 1 90 ? -5.031 8.529 8.748 1.00 92.12 90 GLU A O 1
ATOM 746 N N . TRP A 1 91 ? -3.628 10.223 8.312 1.00 92.06 91 TRP A N 1
ATOM 747 C CA . TRP A 1 91 ? -3.812 10.906 9.591 1.00 92.06 91 TRP A CA 1
ATOM 748 C C . TRP A 1 91 ? -4.887 11.978 9.450 1.00 92.06 91 TRP A C 1
ATOM 750 O O . TRP A 1 91 ? -4.651 13.047 8.887 1.00 92.06 91 TRP A O 1
ATOM 760 N N . LEU A 1 92 ? -6.077 11.686 9.966 1.00 90.69 92 LEU A N 1
ATOM 761 C CA . LEU A 1 92 ? -7.248 12.557 9.854 1.00 90.69 92 LEU A CA 1
ATOM 762 C C . LEU A 1 92 ? -7.210 13.704 10.877 1.00 90.69 92 LEU A C 1
ATOM 764 O O . LEU A 1 92 ? -7.743 14.784 10.636 1.00 90.69 92 LEU A O 1
ATOM 768 N N . SER A 1 93 ? -6.597 13.471 12.040 1.00 90.44 93 SER A N 1
ATOM 769 C CA . SER A 1 93 ? -6.362 14.476 13.085 1.00 90.44 93 SER A CA 1
ATOM 770 C C . SER A 1 93 ? -5.178 14.053 13.971 1.00 90.44 93 SER A C 1
ATOM 772 O O . SER A 1 93 ? -4.753 12.904 13.870 1.00 90.44 93 SER A O 1
ATOM 774 N N . PRO A 1 94 ? -4.695 14.889 14.913 1.00 90.69 94 PRO A N 1
ATOM 775 C CA . PRO A 1 94 ? -3.599 14.525 15.825 1.00 90.69 94 PRO A CA 1
ATOM 776 C C . PRO A 1 94 ? -3.825 13.276 16.698 1.00 90.69 94 PRO A C 1
ATOM 778 O O . PRO A 1 94 ? -2.894 12.820 17.352 1.00 90.69 94 PRO A O 1
ATOM 781 N N . SER A 1 95 ? -5.055 12.758 16.756 1.00 91.56 95 SER A N 1
ATOM 782 C CA . SER A 1 95 ? -5.428 11.582 17.558 1.00 91.56 95 SER A CA 1
ATOM 783 C C . SER A 1 95 ? -6.257 10.556 16.782 1.00 91.56 95 SER A C 1
ATOM 785 O O . SER A 1 95 ? -6.805 9.638 17.384 1.00 91.56 95 SER A O 1
ATOM 787 N N . LEU A 1 96 ? -6.405 10.719 15.464 1.00 92.69 96 LEU A N 1
ATOM 788 C CA . LEU A 1 96 ? -7.265 9.876 14.633 1.00 92.69 96 LEU A CA 1
ATOM 789 C C . LEU A 1 96 ? -6.541 9.502 13.347 1.00 92.69 96 LEU A C 1
ATOM 791 O O . LEU A 1 96 ? -6.102 10.388 12.610 1.00 92.69 96 LEU A O 1
ATOM 795 N N . GLY A 1 97 ? -6.461 8.208 13.070 1.00 94.50 97 GLY A N 1
ATOM 796 C CA . GLY A 1 97 ? -5.899 7.682 11.837 1.00 94.50 97 GLY A CA 1
ATOM 797 C C . GLY A 1 97 ? -6.820 6.655 11.197 1.00 94.50 97 GLY A C 1
ATOM 798 O O . GLY A 1 97 ? -7.716 6.104 11.843 1.00 94.50 97 GLY A O 1
ATOM 799 N N . ILE A 1 98 ? -6.587 6.406 9.914 1.00 96.06 98 ILE A N 1
ATOM 800 C CA . ILE A 1 98 ? -7.243 5.348 9.155 1.00 96.06 98 ILE A CA 1
ATOM 801 C C . ILE A 1 98 ? -6.193 4.548 8.380 1.00 96.06 98 ILE A C 1
ATOM 803 O O . ILE A 1 98 ? -5.353 5.121 7.688 1.00 96.06 98 ILE A O 1
ATOM 807 N N . ILE A 1 99 ? -6.211 3.224 8.538 1.00 96.50 99 ILE A N 1
ATOM 808 C CA . ILE A 1 99 ? -5.367 2.289 7.781 1.00 96.50 99 ILE A CA 1
ATOM 809 C C . ILE A 1 99 ? -6.147 1.864 6.536 1.00 96.50 99 ILE A C 1
ATOM 811 O O . ILE A 1 99 ? -7.307 1.462 6.644 1.00 96.50 99 ILE A O 1
ATOM 815 N N . ASP A 1 100 ? -5.511 1.937 5.369 1.00 93.75 100 ASP A N 1
ATOM 816 C CA . ASP A 1 100 ? -6.032 1.475 4.076 1.00 93.75 100 ASP A CA 1
ATOM 817 C C . ASP A 1 100 ? -7.413 2.026 3.716 1.00 93.75 100 ASP A C 1
ATOM 819 O O . ASP A 1 100 ? -8.195 1.382 3.025 1.00 93.75 100 ASP A O 1
ATOM 823 N N . SER A 1 101 ? -7.723 3.238 4.187 1.00 93.75 101 SER A N 1
ATOM 824 C CA . SER A 1 101 ? -9.046 3.864 4.036 1.00 93.75 101 SER A CA 1
ATOM 825 C C . SER A 1 101 ? -10.215 3.037 4.605 1.00 93.75 101 SER A C 1
ATOM 827 O O . SER A 1 101 ? -11.370 3.316 4.285 1.00 93.75 101 SER A O 1
ATOM 829 N N . ASP A 1 102 ? -9.938 2.051 5.465 1.00 96.31 102 ASP A N 1
ATOM 830 C CA . ASP A 1 102 ? -10.939 1.124 6.002 1.00 96.31 102 ASP A CA 1
ATOM 831 C C . ASP A 1 102 ? -10.894 1.035 7.531 1.00 96.31 102 ASP A C 1
ATOM 833 O O . ASP A 1 102 ? -11.919 1.193 8.183 1.00 96.31 102 ASP A O 1
ATOM 837 N N . ILE A 1 103 ? -9.731 0.827 8.149 1.00 97.75 103 ILE A N 1
ATOM 838 C CA . ILE A 1 103 ? -9.660 0.558 9.594 1.00 97.75 103 ILE A CA 1
ATOM 839 C C . ILE A 1 103 ? -9.436 1.860 10.359 1.00 97.75 103 ILE A C 1
ATOM 841 O O . ILE A 1 103 ? -8.345 2.434 10.321 1.00 97.75 103 ILE A O 1
ATOM 845 N N . LEU A 1 104 ? -10.455 2.309 11.091 1.00 96.81 104 LEU A N 1
ATOM 846 C CA . LEU A 1 104 ? -10.420 3.554 11.855 1.00 96.81 104 LEU A CA 1
ATOM 847 C C . LEU A 1 104 ? -9.908 3.325 13.284 1.00 96.81 104 LEU A C 1
ATOM 849 O O . LEU A 1 104 ? -10.411 2.458 14.006 1.00 96.81 104 LEU A O 1
ATOM 853 N N . PHE A 1 105 ? -8.947 4.138 13.727 1.00 96.19 105 PHE A N 1
ATOM 854 C CA . PHE A 1 105 ? -8.334 4.003 15.051 1.00 96.19 105 PHE A CA 1
ATOM 855 C C . PHE A 1 105 ? -8.013 5.352 15.703 1.00 96.19 105 PHE A C 1
ATOM 857 O O . PHE A 1 105 ? -7.696 6.336 15.033 1.00 96.19 105 PHE A O 1
ATOM 864 N N . ILE A 1 106 ? -8.058 5.386 17.038 1.00 94.44 106 ILE A N 1
ATOM 865 C CA . ILE A 1 106 ? -7.530 6.506 17.829 1.00 94.44 106 ILE A CA 1
ATOM 866 C C . ILE A 1 106 ? -6.146 6.142 18.338 1.00 94.44 106 ILE A C 1
ATOM 868 O O . ILE A 1 106 ? -5.909 5.022 18.799 1.00 94.44 106 ILE A O 1
ATOM 872 N N . TYR A 1 107 ? -5.259 7.127 18.337 1.00 95.56 107 TYR A N 1
ATOM 873 C CA . TYR A 1 107 ? -3.911 6.985 18.858 1.00 95.56 107 TYR A CA 1
ATOM 874 C C . TYR A 1 107 ? -3.489 8.186 19.707 1.00 95.56 107 TYR A C 1
ATOM 876 O O . TYR A 1 107 ? -4.138 9.234 19.733 1.00 95.56 107 TYR A O 1
ATOM 884 N N . GLU A 1 108 ? -2.378 8.012 20.409 1.00 95.75 108 GLU A N 1
ATOM 885 C CA . GLU A 1 108 ? -1.615 9.062 21.066 1.00 95.75 108 GLU A CA 1
ATOM 886 C C . GLU A 1 108 ? -0.151 8.934 20.637 1.00 95.75 108 GLU A C 1
ATOM 888 O O . GLU A 1 108 ? 0.445 7.863 20.740 1.00 95.75 108 GLU A O 1
ATOM 893 N N . ALA A 1 109 ? 0.413 10.026 20.128 1.00 94.19 109 ALA A N 1
ATOM 894 C CA . ALA A 1 109 ? 1.826 10.110 19.789 1.00 94.19 109 ALA A CA 1
ATOM 895 C C . ALA A 1 109 ? 2.630 10.521 21.030 1.00 94.19 109 ALA A C 1
ATOM 897 O O . ALA A 1 109 ? 2.326 11.548 21.640 1.00 94.19 109 ALA A O 1
ATOM 898 N N . ARG A 1 110 ? 3.657 9.746 21.389 1.00 93.50 110 ARG A N 1
ATOM 899 C CA . ARG A 1 110 ? 4.568 10.023 22.509 1.00 93.50 110 ARG A CA 1
ATOM 900 C C . ARG A 1 110 ? 6.005 9.900 22.037 1.00 93.50 110 ARG A C 1
ATOM 902 O O . ARG A 1 110 ? 6.457 8.782 21.875 1.00 93.50 110 ARG A O 1
ATOM 909 N N . GLU A 1 111 ? 6.705 11.012 21.834 1.00 89.19 111 GLU A N 1
ATOM 910 C CA . GLU A 1 111 ? 8.095 11.021 21.338 1.00 89.19 111 GLU A CA 1
ATOM 911 C C . GLU A 1 111 ? 8.298 10.073 20.135 1.00 89.19 111 GLU A C 1
ATOM 913 O O . GLU A 1 111 ? 7.924 10.426 19.014 1.00 89.19 111 GLU A O 1
ATOM 918 N N . GLU A 1 112 ? 8.826 8.867 20.365 1.00 93.19 112 GLU A N 1
ATOM 919 C CA . GLU A 1 112 ? 9.070 7.836 19.350 1.00 93.19 112 GLU A CA 1
ATOM 920 C C . GLU A 1 112 ? 8.095 6.639 19.388 1.00 93.19 112 GLU A C 1
ATOM 922 O O . GLU A 1 112 ? 8.246 5.681 18.631 1.00 93.19 112 GLU A O 1
ATOM 927 N N . THR A 1 113 ? 7.060 6.681 20.219 1.00 95.62 113 THR A N 1
ATOM 928 C CA . THR A 1 113 ? 6.056 5.620 20.348 1.00 95.62 113 THR A CA 1
ATOM 929 C C . THR A 1 113 ? 4.693 6.086 19.841 1.00 95.62 113 THR A C 1
ATOM 931 O O . THR A 1 113 ? 4.153 7.116 20.261 1.00 95.62 113 THR A O 1
ATOM 934 N N . LEU A 1 114 ? 4.088 5.280 18.972 1.00 96.12 114 LEU A N 1
ATOM 935 C CA . LEU A 1 114 ? 2.687 5.400 18.585 1.00 96.12 114 LEU A CA 1
ATOM 936 C C . LEU A 1 114 ? 1.838 4.468 19.460 1.00 96.12 114 LEU A C 1
ATOM 938 O O . LEU A 1 114 ? 1.840 3.254 19.255 1.00 96.12 114 LEU A O 1
ATOM 942 N N . LEU A 1 115 ? 1.101 5.021 20.425 1.00 97.56 115 LEU A N 1
ATOM 943 C CA . LEU A 1 115 ? 0.183 4.250 21.266 1.00 97.56 115 LEU A CA 1
ATOM 944 C C . LEU A 1 115 ? -1.212 4.215 20.635 1.00 97.56 115 LEU A C 1
ATOM 946 O O . LEU A 1 115 ? -1.930 5.216 20.644 1.00 97.56 115 LEU A O 1
ATOM 950 N N . ILE A 1 116 ? -1.631 3.056 20.135 1.00 97.75 116 ILE A N 1
ATOM 951 C CA . ILE A 1 116 ? -2.998 2.833 19.662 1.00 97.75 116 ILE A CA 1
ATOM 952 C C . ILE A 1 116 ? -3.911 2.621 20.870 1.00 97.75 116 ILE A C 1
ATOM 954 O O . ILE A 1 116 ? -3.726 1.684 21.647 1.00 97.75 116 ILE A O 1
ATOM 958 N N . LYS A 1 117 ? -4.904 3.500 21.029 1.00 96.19 117 LYS A N 1
ATOM 959 C CA . LYS A 1 117 ? -5.824 3.493 22.176 1.00 96.19 117 LYS A CA 1
ATOM 960 C C . LYS A 1 117 ? -7.056 2.637 21.953 1.00 96.19 117 LYS A C 1
ATOM 962 O O . LYS A 1 117 ? -7.540 2.028 22.902 1.00 96.19 117 LYS A O 1
ATOM 967 N N . THR A 1 118 ? -7.586 2.630 20.731 1.00 95.00 118 THR A N 1
ATOM 968 C CA . THR A 1 118 ? -8.742 1.809 20.360 1.00 95.00 118 THR A CA 1
ATOM 969 C C . THR A 1 118 ? -8.875 1.691 18.844 1.00 95.00 118 THR A C 1
ATOM 971 O O . THR A 1 118 ? -8.476 2.601 18.110 1.00 95.00 118 THR A O 1
ATOM 974 N N . PHE A 1 119 ? -9.490 0.599 18.391 1.00 96.25 119 PHE A N 1
ATOM 975 C CA . PHE A 1 119 ? -9.980 0.433 17.025 1.00 96.25 119 PHE A CA 1
ATOM 976 C C . PHE A 1 119 ? -11.507 0.563 17.018 1.00 96.25 119 PHE A C 1
ATOM 978 O O . PHE A 1 119 ? -12.213 -0.097 17.784 1.00 96.25 119 PHE A O 1
ATOM 985 N N . TYR A 1 120 ? -12.036 1.413 16.140 1.00 94.75 120 TYR A N 1
ATOM 986 C CA . TYR A 1 120 ? -13.485 1.561 15.978 1.00 94.75 120 TYR A CA 1
ATOM 987 C C . TYR A 1 120 ? -14.084 0.500 15.061 1.00 94.75 120 TYR A C 1
ATOM 989 O O . TYR A 1 120 ? -15.271 0.216 15.171 1.00 94.75 120 TYR A O 1
ATOM 997 N N . GLY A 1 121 ? -13.268 -0.104 14.201 1.00 96.25 121 GLY A N 1
ATOM 998 C CA . GLY A 1 121 ? -13.700 -1.117 13.249 1.00 96.25 121 GLY A CA 1
ATOM 999 C C . GLY A 1 121 ? -13.325 -0.741 11.824 1.00 96.25 121 GLY A C 1
ATOM 1000 O O . GLY A 1 121 ? -12.547 0.187 11.585 1.00 96.25 121 GLY A O 1
ATOM 1001 N N . ARG A 1 122 ? -13.899 -1.491 10.890 1.00 97.31 122 ARG A N 1
ATOM 1002 C CA . ARG A 1 122 ? -13.775 -1.284 9.450 1.00 97.31 122 ARG A CA 1
ATOM 1003 C C . ARG A 1 122 ? -14.932 -0.441 8.924 1.00 97.31 122 ARG A C 1
ATOM 1005 O O . ARG A 1 122 ? -16.097 -0.773 9.153 1.00 97.31 122 ARG A O 1
ATOM 1012 N N . CYS A 1 123 ? -14.628 0.624 8.196 1.00 95.50 123 CYS A N 1
ATOM 1013 C CA . CYS A 1 123 ? -15.609 1.487 7.544 1.00 95.50 123 CYS A CA 1
ATOM 1014 C C . CYS A 1 123 ? -16.477 0.711 6.543 1.00 95.50 123 CYS A C 1
ATOM 1016 O O . CYS A 1 123 ? -17.662 1.015 6.407 1.00 95.50 123 CYS A O 1
ATOM 1018 N N . SER A 1 124 ? -15.920 -0.323 5.907 1.00 95.69 124 SER A N 1
ATOM 1019 C CA . SER A 1 124 ? -16.647 -1.244 5.024 1.00 95.69 124 SER A CA 1
ATOM 1020 C C . SER A 1 124 ? -17.781 -2.011 5.719 1.00 95.69 124 SER A C 1
ATOM 1022 O O . SER A 1 124 ? -18.800 -2.281 5.087 1.00 95.69 124 SER A O 1
ATOM 1024 N N . PHE A 1 125 ? -17.658 -2.309 7.017 1.00 95.12 125 PHE A N 1
ATOM 1025 C CA . PHE A 1 125 ? -18.709 -2.977 7.800 1.00 95.12 125 PHE A CA 1
ATOM 1026 C C . PHE A 1 125 ? -19.610 -2.002 8.558 1.00 95.12 125 PHE A C 1
ATOM 1028 O O . PHE A 1 125 ? -20.788 -2.281 8.784 1.00 95.12 125 PHE A O 1
ATOM 1035 N N . HIS A 1 126 ? -19.077 -0.840 8.932 1.00 93.81 126 HIS A N 1
ATOM 1036 C CA . HIS A 1 126 ? -19.818 0.195 9.640 1.00 93.81 126 HIS A CA 1
ATOM 1037 C C . HIS A 1 126 ? -19.702 1.540 8.912 1.00 93.81 126 HIS A C 1
ATOM 1039 O O . HIS A 1 126 ? -18.901 2.387 9.314 1.00 93.81 126 HIS A O 1
ATOM 1045 N N . PRO A 1 127 ? -20.546 1.805 7.894 1.00 91.19 127 PRO A N 1
ATOM 1046 C CA . PRO A 1 127 ? -20.514 3.065 7.145 1.00 91.19 127 PRO A CA 1
ATOM 1047 C C . PRO A 1 127 ? -20.744 4.312 8.011 1.00 91.19 127 PRO A C 1
ATOM 1049 O O . PRO A 1 127 ? -20.348 5.418 7.648 1.00 91.19 127 PRO A O 1
ATOM 1052 N N . SER A 1 128 ? -21.350 4.157 9.191 1.00 89.38 128 SER A N 1
ATOM 1053 C CA . SER A 1 128 ? -21.476 5.242 10.167 1.00 89.38 128 SER A CA 1
ATOM 1054 C C . SER A 1 128 ? -20.116 5.808 10.601 1.00 89.38 128 SER A C 1
ATOM 1056 O O . SER A 1 128 ? -20.036 6.989 10.944 1.00 89.38 128 SER A O 1
ATOM 1058 N N . LEU A 1 129 ? -19.034 5.019 10.526 1.00 91.56 129 LEU A N 1
ATOM 1059 C CA . LEU A 1 129 ? -17.669 5.442 10.850 1.00 91.56 129 LEU A CA 1
ATOM 1060 C C . LEU A 1 129 ? -17.149 6.569 9.946 1.00 91.56 129 LEU A C 1
ATOM 1062 O O . LEU A 1 129 ? -16.324 7.357 10.402 1.00 91.56 129 LEU A O 1
ATOM 1066 N N . TYR A 1 130 ? -17.685 6.751 8.732 1.00 87.94 130 TYR A N 1
ATOM 1067 C CA . TYR A 1 130 ? -17.352 7.915 7.896 1.00 87.94 130 TYR A CA 1
ATOM 1068 C C . TYR A 1 130 ? -17.786 9.248 8.527 1.00 87.94 130 TYR A C 1
ATOM 1070 O O . TYR A 1 130 ? -17.225 10.298 8.220 1.00 87.94 130 TYR A O 1
ATOM 1078 N N . GLN A 1 131 ? -18.744 9.218 9.457 1.00 87.94 131 GLN A N 1
ATOM 1079 C CA . GLN A 1 131 ? -19.201 10.378 10.227 1.00 87.94 131 GLN A CA 1
ATOM 1080 C C . GLN A 1 131 ? -18.610 10.379 11.643 1.00 87.94 131 GLN A C 1
ATOM 1082 O O . GLN A 1 131 ? -19.256 10.792 12.612 1.00 87.94 131 GLN A O 1
ATOM 1087 N N . PHE A 1 132 ? -17.359 9.928 11.777 1.00 84.00 132 PHE A N 1
ATOM 1088 C CA . PHE A 1 132 ? -16.685 9.767 13.062 1.00 84.00 132 PHE A CA 1
ATOM 1089 C C . PHE A 1 132 ? -16.799 10.962 14.029 1.00 84.00 132 PHE A C 1
ATOM 1091 O O . PHE A 1 132 ? -17.050 10.726 15.214 1.00 84.00 132 PHE A O 1
ATOM 1098 N N . PRO A 1 133 ? -16.685 12.238 13.596 1.00 82.62 133 PRO A N 1
ATOM 1099 C CA . PRO A 1 133 ? -16.830 13.374 14.510 1.00 82.62 133 PRO A CA 1
ATOM 1100 C C . PRO A 1 133 ? -18.171 13.407 15.259 1.00 82.62 133 PRO A C 1
ATOM 1102 O O . PRO A 1 133 ? -18.236 13.885 16.393 1.00 82.62 133 PRO A O 1
ATOM 1105 N N . VAL A 1 134 ? -19.237 12.883 14.647 1.00 80.69 134 VAL A N 1
ATOM 1106 C CA . VAL A 1 134 ? -20.563 12.759 15.265 1.00 80.69 134 VAL A CA 1
ATOM 1107 C C . VAL A 1 134 ? -20.587 11.565 16.217 1.00 80.69 134 VAL A C 1
ATOM 1109 O O . VAL A 1 134 ? -20.987 11.716 17.370 1.00 80.69 134 VAL A O 1
ATOM 1112 N N . LEU A 1 135 ? -20.086 10.407 15.775 1.00 80.00 135 LEU A N 1
ATOM 1113 C CA . LEU A 1 135 ? -20.044 9.177 16.576 1.00 80.00 135 LEU A CA 1
ATOM 1114 C C . LEU A 1 135 ? -19.203 9.302 17.843 1.00 80.00 135 LEU A C 1
ATOM 1116 O O . LEU A 1 135 ? -19.570 8.745 18.879 1.00 80.00 135 LEU A O 1
ATOM 1120 N N . LYS A 1 136 ? -18.104 10.064 17.793 1.00 76.81 136 LYS A N 1
ATOM 1121 C CA . LYS A 1 136 ? -17.222 10.276 18.945 1.00 76.81 136 LYS A CA 1
ATOM 1122 C C . LYS A 1 136 ? -17.997 10.785 20.163 1.00 76.81 136 LYS A C 1
ATOM 1124 O O . LYS A 1 136 ? -17.678 10.393 21.275 1.00 76.81 136 LYS A O 1
ATOM 1129 N N . LYS A 1 137 ? -19.055 11.581 19.968 1.00 76.31 137 LYS A N 1
ATOM 1130 C CA . LYS A 1 137 ? -19.908 12.101 21.055 1.00 76.31 137 LYS A CA 1
ATOM 1131 C C . LYS A 1 137 ? -20.670 11.012 21.818 1.00 76.31 137 LYS A C 1
ATOM 1133 O O . LYS A 1 137 ? -21.049 11.235 22.962 1.00 76.31 137 LYS A O 1
ATOM 1138 N N . TYR A 1 138 ? -20.904 9.861 21.192 1.00 69.75 138 TYR A N 1
ATOM 1139 C CA . TYR A 1 138 ? -21.699 8.762 21.746 1.00 69.75 138 TYR A CA 1
ATOM 1140 C C . TYR A 1 138 ? -20.851 7.615 22.300 1.00 69.75 138 TYR A C 1
ATOM 1142 O O . TYR A 1 138 ? -21.368 6.827 23.083 1.00 69.75 138 TYR A O 1
ATOM 1150 N N . ASN A 1 139 ? -19.573 7.556 21.916 1.00 67.19 139 ASN A N 1
ATOM 1151 C CA . ASN A 1 139 ? -18.603 6.537 22.330 1.00 67.19 139 ASN A CA 1
ATOM 1152 C C . ASN A 1 139 ? -17.358 7.172 22.992 1.00 67.19 139 ASN A C 1
ATOM 1154 O O . ASN A 1 139 ? -16.244 6.661 22.872 1.00 67.19 139 ASN A O 1
ATOM 1158 N N . LEU A 1 140 ? -17.533 8.332 23.632 1.00 61.88 140 LEU A N 1
ATOM 1159 C CA . LEU A 1 140 ? -16.548 8.939 24.524 1.00 61.88 140 LEU A CA 1
ATOM 1160 C C . LEU A 1 140 ? -16.738 8.305 25.904 1.00 61.88 140 LEU A C 1
ATOM 1162 O O . LEU A 1 140 ? -17.781 8.510 26.518 1.00 61.88 140 LEU A O 1
ATOM 1166 N N . HIS A 1 141 ? -15.711 7.603 26.385 1.00 53.66 141 HIS A N 1
ATOM 1167 C CA . HIS A 1 141 ? -15.692 6.896 27.672 1.00 53.66 141 HIS A CA 1
ATOM 1168 C C . HIS A 1 141 ? -16.504 5.590 27.665 1.00 53.66 141 HIS A C 1
ATOM 1170 O O . HIS A 1 141 ? -17.379 5.404 26.830 1.00 53.66 141 HIS A O 1
ATOM 1176 N N . GLU A 1 142 ? -16.143 4.671 28.562 1.00 53.97 142 GLU A N 1
ATOM 1177 C CA . GLU A 1 142 ? -16.392 3.210 28.603 1.00 53.97 142 GLU A CA 1
ATOM 1178 C C . GLU A 1 142 ? -17.846 2.718 28.411 1.00 53.97 142 GLU A C 1
ATOM 1180 O O . GLU A 1 142 ? -18.099 1.517 28.354 1.00 53.97 142 GLU A O 1
ATOM 1185 N N . LEU A 1 143 ? -18.807 3.626 28.257 1.00 61.84 143 LEU A N 1
ATOM 1186 C CA . LEU A 1 143 ? -20.213 3.359 27.983 1.00 61.84 143 LEU A CA 1
ATOM 1187 C C . LEU A 1 143 ? -20.506 3.543 26.492 1.00 61.84 143 LEU A C 1
ATOM 1189 O O . LEU A 1 143 ? -21.029 4.569 26.051 1.00 61.84 143 LEU A O 1
ATOM 1193 N N . GLU A 1 144 ? -20.163 2.533 25.700 1.00 68.94 144 GLU A N 1
ATOM 1194 C CA . GLU A 1 144 ? -20.474 2.520 24.273 1.00 68.94 144 GLU A CA 1
ATOM 1195 C C . GLU A 1 144 ? -21.975 2.382 24.036 1.00 68.94 144 GLU A C 1
ATOM 1197 O O . GLU A 1 144 ? -22.589 1.364 24.354 1.00 68.94 144 GLU A O 1
ATOM 1202 N N . LYS A 1 145 ? -22.573 3.410 23.431 1.00 78.88 145 LYS A N 1
ATOM 1203 C CA . LYS A 1 145 ? -23.999 3.396 23.071 1.00 78.88 145 LYS A CA 1
ATOM 1204 C C . LYS A 1 145 ? -24.268 2.668 21.760 1.00 78.88 145 LYS A C 1
ATOM 1206 O O . LYS A 1 145 ? -25.404 2.289 21.491 1.00 78.88 145 LYS A O 1
ATOM 1211 N N . ILE A 1 146 ? -23.241 2.517 20.926 1.00 83.56 146 ILE A N 1
ATOM 1212 C CA . ILE A 1 146 ? -23.347 1.921 19.596 1.00 83.56 146 ILE A CA 1
ATOM 1213 C C . ILE A 1 146 ? -22.508 0.652 19.579 1.00 83.56 146 ILE A C 1
ATOM 1215 O O . ILE A 1 146 ? -21.286 0.711 19.713 1.00 83.56 146 ILE A O 1
ATOM 1219 N N . ASN A 1 147 ? -23.170 -0.487 19.378 1.00 88.69 147 ASN A N 1
ATOM 1220 C CA . ASN A 1 147 ? -22.487 -1.759 19.211 1.00 88.69 147 ASN A CA 1
ATOM 1221 C C . ASN A 1 147 ? -21.849 -1.828 17.815 1.00 88.69 147 ASN A C 1
ATOM 1223 O O . ASN A 1 147 ? -22.547 -1.952 16.812 1.00 88.69 147 ASN A O 1
ATOM 1227 N N . LEU A 1 148 ? -20.522 -1.737 17.777 1.00 92.38 148 LEU A N 1
ATOM 1228 C CA . LEU A 1 148 ? -19.699 -1.877 16.569 1.00 92.38 148 LEU A CA 1
ATOM 1229 C C . LEU A 1 148 ? -19.037 -3.262 16.480 1.00 92.38 148 LEU A C 1
ATOM 1231 O O . LEU A 1 148 ? -18.057 -3.438 15.763 1.00 92.38 148 LEU A O 1
ATOM 1235 N N . SER A 1 149 ? -19.491 -4.222 17.287 1.00 94.62 149 SER A N 1
ATOM 1236 C CA . SER A 1 149 ? -18.936 -5.574 17.284 1.00 94.62 149 SER A CA 1
ATOM 1237 C C . SER A 1 149 ? -19.452 -6.345 16.078 1.00 94.62 149 SER A C 1
ATOM 1239 O O . SER A 1 149 ? -20.641 -6.294 15.754 1.00 94.62 149 SER A O 1
ATOM 1241 N N . LEU A 1 150 ? -18.559 -7.094 15.444 1.00 94.88 150 LEU A N 1
ATOM 1242 C CA . LEU A 1 150 ? -18.895 -7.981 14.345 1.00 94.88 150 LEU A CA 1
ATOM 1243 C C . LEU A 1 150 ? -19.251 -9.377 14.879 1.00 94.88 150 LEU A C 1
ATOM 1245 O O . LEU A 1 150 ? -18.679 -9.820 15.879 1.00 94.88 150 LEU A O 1
ATOM 1249 N N . PRO A 1 151 ? -20.172 -10.100 14.220 1.00 95.56 151 PRO A N 1
ATOM 1250 C CA . PRO A 1 151 ? -20.420 -11.505 14.525 1.00 95.56 151 PRO A CA 1
ATOM 1251 C C . PRO A 1 151 ? -19.145 -12.365 14.368 1.00 95.56 151 PRO A C 1
ATOM 1253 O O . PRO A 1 151 ? -18.365 -12.110 13.445 1.00 95.56 151 PRO A O 1
ATOM 1256 N N . PRO A 1 152 ? -18.935 -13.414 15.192 1.00 94.06 152 PRO A N 1
ATOM 1257 C CA . PRO A 1 152 ? -17.733 -14.256 15.131 1.00 94.06 152 PRO A CA 1
ATOM 1258 C C . PRO A 1 152 ? -17.454 -14.854 13.747 1.00 94.06 152 PRO A C 1
ATOM 1260 O O . PRO A 1 152 ? -16.327 -14.795 13.265 1.00 94.06 152 PRO A O 1
ATOM 1263 N N . ASN A 1 153 ? -18.493 -15.321 13.052 1.00 94.94 153 ASN A N 1
ATOM 1264 C CA . ASN A 1 153 ? -18.375 -15.871 11.700 1.00 94.94 153 ASN A CA 1
ATOM 1265 C C . ASN A 1 153 ? -17.880 -14.839 10.670 1.00 94.94 153 ASN A C 1
ATOM 1267 O O . ASN A 1 153 ? -17.248 -15.212 9.688 1.00 94.94 153 ASN A O 1
ATOM 1271 N N . ILE A 1 154 ? -18.158 -13.548 10.881 1.00 95.25 154 ILE A N 1
ATOM 1272 C CA . ILE A 1 154 ? -17.638 -12.470 10.031 1.00 95.25 154 ILE A CA 1
ATOM 1273 C C . ILE A 1 154 ? -16.181 -12.175 10.388 1.00 95.25 154 ILE A C 1
ATOM 1275 O O . ILE A 1 154 ? -15.380 -11.965 9.481 1.00 95.25 154 ILE A O 1
ATOM 1279 N N . LEU A 1 155 ? -15.827 -12.187 11.680 1.00 93.00 155 LEU A N 1
ATOM 1280 C CA . LEU A 1 155 ? -14.456 -11.976 12.169 1.00 93.00 155 LEU A CA 1
ATOM 1281 C C . LEU A 1 155 ? -13.483 -13.052 11.675 1.00 93.00 155 LEU A C 1
ATOM 1283 O O . LEU A 1 155 ? -12.358 -12.728 11.300 1.00 93.00 155 LEU A O 1
ATOM 1287 N N . GLU A 1 156 ? -13.923 -14.309 11.635 1.00 90.62 156 GLU A N 1
ATOM 1288 C CA . GLU A 1 156 ? -13.152 -15.450 11.120 1.00 90.62 156 GLU A CA 1
ATOM 1289 C C . GLU A 1 156 ? -12.846 -15.338 9.621 1.00 90.62 156 GLU A C 1
ATOM 1291 O O . GLU A 1 156 ? -11.831 -15.850 9.156 1.00 90.62 156 GLU A O 1
ATOM 1296 N N . GLN A 1 157 ? -13.695 -14.634 8.872 1.00 94.19 157 GLN A N 1
ATOM 1297 C CA . GLN A 1 157 ? -13.515 -14.390 7.439 1.00 94.19 157 GLN A CA 1
ATOM 1298 C C . GLN A 1 157 ? -12.661 -13.148 7.149 1.00 94.19 157 GLN A C 1
ATOM 1300 O O . GLN A 1 157 ? -12.332 -12.885 5.992 1.00 94.19 157 GLN A O 1
ATOM 1305 N N . GLN A 1 158 ? -12.312 -12.359 8.171 1.00 94.19 158 GLN A N 1
ATOM 1306 C CA . GLN A 1 158 ? -11.503 -11.161 7.973 1.00 94.19 158 GLN A CA 1
ATOM 1307 C C . GLN A 1 158 ? -10.067 -11.522 7.624 1.00 94.19 158 GLN A C 1
ATOM 1309 O O . GLN A 1 158 ? -9.462 -12.419 8.206 1.00 94.19 158 GLN A O 1
ATOM 1314 N N . VAL A 1 159 ? -9.487 -10.734 6.726 1.00 91.25 159 VAL A N 1
ATOM 1315 C CA . VAL A 1 159 ? -8.078 -10.839 6.347 1.00 91.25 159 VAL A CA 1
ATOM 1316 C C . VAL A 1 159 ? -7.334 -9.623 6.879 1.00 91.25 159 VAL A C 1
ATOM 1318 O O . VAL A 1 159 ? -7.852 -8.502 6.878 1.00 91.25 159 VAL A O 1
ATOM 1321 N N . ALA A 1 160 ? -6.117 -9.839 7.377 1.00 90.69 160 ALA A N 1
ATOM 1322 C CA . ALA A 1 160 ? -5.277 -8.738 7.828 1.00 90.69 160 ALA A CA 1
ATOM 1323 C C . ALA A 1 160 ? -4.946 -7.824 6.635 1.00 90.69 160 ALA A C 1
ATOM 1325 O O . ALA A 1 160 ? -4.856 -8.317 5.509 1.00 90.69 160 ALA A O 1
ATOM 1326 N N . PRO A 1 161 ? -4.730 -6.515 6.854 1.00 91.31 161 PRO A N 1
ATOM 1327 C CA . PRO A 1 161 ? -4.156 -5.645 5.836 1.00 91.31 161 PRO A CA 1
ATOM 1328 C C . PRO A 1 161 ? -2.969 -6.303 5.127 1.00 91.31 161 PRO A C 1
ATOM 1330 O O . PRO A 1 161 ? -1.984 -6.688 5.761 1.00 91.31 161 PRO A O 1
ATOM 1333 N N . VAL A 1 162 ? -3.074 -6.445 3.806 1.00 90.75 162 VAL A N 1
ATOM 1334 C CA . VAL A 1 162 ? -2.071 -7.160 3.013 1.00 90.75 162 VAL A CA 1
ATOM 1335 C C . VAL A 1 162 ? -0.794 -6.329 2.956 1.00 90.75 162 VAL A C 1
ATOM 1337 O O . VAL A 1 162 ? -0.832 -5.130 2.662 1.00 90.75 162 VAL A O 1
ATOM 1340 N N . LEU A 1 163 ? 0.347 -6.952 3.233 1.00 87.94 163 LEU A N 1
ATOM 1341 C CA . LEU A 1 163 ? 1.651 -6.311 3.110 1.00 87.94 163 LEU A CA 1
ATOM 1342 C C . LEU A 1 163 ? 2.268 -6.668 1.749 1.00 87.94 163 LEU A C 1
ATOM 1344 O O . LEU A 1 163 ? 2.289 -7.847 1.394 1.00 87.94 163 LEU A O 1
ATOM 1348 N N . PRO A 1 164 ? 2.756 -5.682 0.980 1.00 90.94 164 PRO A N 1
ATOM 1349 C CA . PRO A 1 164 ? 3.518 -5.957 -0.230 1.00 90.94 164 PRO A CA 1
ATOM 1350 C C . PRO A 1 164 ? 4.842 -6.644 0.120 1.00 90.94 164 PRO A C 1
ATOM 1352 O O . PRO A 1 164 ? 5.402 -6.422 1.192 1.00 90.94 164 PRO A O 1
ATOM 1355 N N . LEU A 1 165 ? 5.354 -7.448 -0.806 1.00 87.94 165 LEU A N 1
ATOM 1356 C CA . LEU A 1 165 ? 6.702 -8.016 -0.770 1.00 87.94 165 LEU A CA 1
ATOM 1357 C C . LEU A 1 165 ? 7.753 -6.936 -1.064 1.00 87.94 165 LEU A C 1
ATOM 1359 O O . LEU A 1 165 ? 8.798 -6.850 -0.420 1.00 87.94 165 LEU A O 1
ATOM 1363 N N . GLU A 1 166 ? 7.461 -6.073 -2.032 1.00 87.69 166 GLU A N 1
ATOM 1364 C CA . GLU A 1 166 ? 8.368 -5.022 -2.482 1.00 87.69 166 GLU A CA 1
ATOM 1365 C C . GLU A 1 166 ? 7.595 -3.731 -2.739 1.00 87.69 166 GLU A C 1
ATOM 1367 O O . GLU A 1 166 ? 6.480 -3.761 -3.258 1.00 87.69 166 GLU A O 1
ATOM 1372 N N . VAL A 1 167 ? 8.194 -2.599 -2.371 1.00 87.94 167 VAL A N 1
ATOM 1373 C CA . VAL A 1 167 ? 7.656 -1.258 -2.600 1.00 87.94 167 VAL A CA 1
ATOM 1374 C C . VAL A 1 167 ? 8.748 -0.348 -3.142 1.00 87.94 167 VAL A C 1
ATOM 1376 O O . VAL A 1 167 ? 9.780 -0.145 -2.505 1.00 87.94 167 VAL A O 1
ATOM 1379 N N . ILE A 1 168 ? 8.518 0.265 -4.297 1.00 89.50 168 ILE A N 1
ATOM 1380 C CA . ILE A 1 168 ? 9.489 1.148 -4.949 1.00 89.50 168 ILE A CA 1
ATOM 1381 C C . ILE A 1 168 ? 8.860 2.516 -5.165 1.00 89.50 168 ILE A C 1
ATOM 1383 O O . ILE A 1 168 ? 7.897 2.653 -5.915 1.00 89.50 168 ILE A O 1
ATOM 1387 N N . LEU A 1 169 ? 9.449 3.542 -4.548 1.00 88.88 169 LEU A N 1
ATOM 1388 C CA . LEU A 1 169 ? 9.045 4.938 -4.684 1.00 88.88 169 LEU A CA 1
ATOM 1389 C C . LEU A 1 169 ? 10.020 5.710 -5.570 1.00 88.88 169 LEU A C 1
ATOM 1391 O O . LEU A 1 169 ? 11.233 5.744 -5.334 1.00 88.88 169 LEU A O 1
ATOM 1395 N N . PHE A 1 170 ? 9.486 6.426 -6.551 1.00 89.12 170 PHE A N 1
ATOM 1396 C CA . PHE A 1 170 ? 10.293 7.246 -7.450 1.00 89.12 170 PHE A CA 1
ATOM 1397 C C . PHE A 1 170 ? 9.522 8.459 -7.963 1.00 89.12 170 PHE A C 1
ATOM 1399 O O . PHE A 1 170 ? 8.300 8.426 -8.115 1.00 89.12 170 PHE A O 1
ATOM 1406 N N . ASN A 1 171 ? 10.242 9.547 -8.253 1.00 88.62 171 ASN A N 1
ATOM 1407 C CA . ASN A 1 171 ? 9.618 10.731 -8.839 1.00 88.62 171 ASN A CA 1
ATOM 1408 C C . ASN A 1 171 ? 9.512 10.598 -10.359 1.00 88.62 171 ASN A C 1
ATOM 1410 O O . ASN A 1 171 ? 10.485 10.324 -11.069 1.00 88.62 171 ASN A O 1
ATOM 1414 N N . GLY A 1 172 ? 8.332 10.915 -10.874 1.00 86.94 172 GLY A N 1
ATOM 1415 C CA . GLY A 1 172 ? 8.139 11.315 -12.257 1.00 86.94 172 GLY A CA 1
ATOM 1416 C C . GLY A 1 172 ? 8.465 12.786 -12.497 1.00 86.94 172 GLY A C 1
ATOM 1417 O O . GLY A 1 172 ? 9.080 13.476 -11.691 1.00 86.94 172 GLY A O 1
ATOM 1418 N N . ARG A 1 173 ? 8.006 13.301 -13.645 1.00 84.56 173 ARG A N 1
ATOM 1419 C CA . ARG A 1 173 ? 8.094 14.739 -13.958 1.00 84.56 173 ARG A CA 1
ATOM 1420 C C . ARG A 1 173 ? 7.105 15.580 -13.154 1.00 84.56 173 ARG A C 1
ATOM 1422 O O . ARG A 1 173 ? 7.424 16.697 -12.774 1.00 84.56 173 ARG A O 1
ATOM 1429 N N . THR A 1 174 ? 5.880 15.082 -13.036 1.00 87.00 174 THR A N 1
ATOM 1430 C CA . THR A 1 174 ? 4.699 15.840 -12.587 1.00 87.00 174 THR A CA 1
ATOM 1431 C C . THR A 1 174 ? 3.986 15.185 -11.411 1.00 87.00 174 THR A C 1
ATOM 1433 O O . THR A 1 174 ? 3.074 15.780 -10.844 1.00 87.00 174 THR A O 1
ATOM 1436 N N . MET A 1 175 ? 4.354 13.950 -11.092 1.00 91.88 175 MET A N 1
ATOM 1437 C CA . MET A 1 175 ? 3.746 13.119 -10.064 1.00 91.88 175 MET A CA 1
ATOM 1438 C C . MET A 1 175 ? 4.769 12.098 -9.587 1.00 91.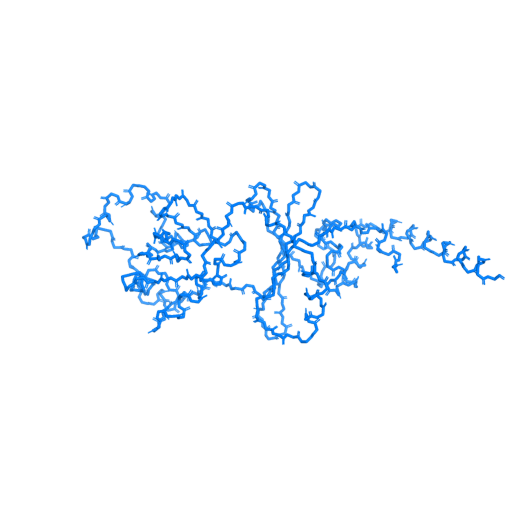88 175 MET A C 1
ATOM 1440 O O . MET A 1 175 ? 5.732 11.814 -10.307 1.00 91.88 175 MET A O 1
ATOM 1444 N N . ASP A 1 176 ? 4.527 11.547 -8.410 1.00 91.94 176 ASP A N 1
ATOM 1445 C CA . ASP A 1 176 ? 5.318 10.465 -7.847 1.00 91.94 176 ASP A CA 1
ATOM 1446 C C . ASP A 1 176 ? 4.649 9.133 -8.156 1.00 91.94 176 ASP A C 1
ATOM 1448 O O . ASP A 1 176 ? 3.448 9.071 -8.427 1.00 91.94 176 ASP A O 1
ATOM 1452 N N . TYR A 1 177 ? 5.436 8.069 -8.133 1.00 93.69 177 TYR A N 1
ATOM 1453 C CA . TYR A 1 177 ? 4.962 6.721 -8.384 1.00 93.69 177 TYR A CA 1
ATOM 1454 C C . TYR A 1 177 ? 5.368 5.810 -7.235 1.00 93.69 177 TYR A C 1
ATOM 1456 O O . TYR A 1 177 ? 6.445 5.966 -6.651 1.00 93.69 177 TYR A O 1
ATOM 1464 N N . CYS A 1 178 ? 4.501 4.848 -6.946 1.00 93.81 178 CYS A N 1
ATOM 1465 C CA . CYS A 1 178 ? 4.780 3.721 -6.075 1.00 93.81 178 CYS A CA 1
ATOM 1466 C C . CYS A 1 178 ? 4.484 2.443 -6.855 1.00 93.81 178 CYS A C 1
ATOM 1468 O O . CYS A 1 178 ? 3.381 2.297 -7.372 1.00 93.81 178 CYS A O 1
ATOM 1470 N N . ILE A 1 179 ? 5.456 1.547 -6.968 1.00 95.19 179 ILE A N 1
ATOM 1471 C CA . ILE A 1 179 ? 5.216 0.185 -7.440 1.00 95.19 179 ILE A CA 1
ATOM 1472 C C . ILE A 1 179 ? 5.166 -0.709 -6.214 1.00 95.19 179 ILE A C 1
ATOM 1474 O O . ILE A 1 179 ? 6.105 -0.695 -5.423 1.00 95.19 179 ILE A O 1
ATOM 1478 N N . GLU A 1 180 ? 4.091 -1.472 -6.068 1.00 94.56 180 GLU A N 1
ATOM 1479 C CA . GLU A 1 180 ? 3.942 -2.476 -5.021 1.00 94.56 180 GLU A CA 1
ATOM 1480 C C . GLU A 1 180 ? 3.818 -3.857 -5.651 1.00 94.56 180 GLU A C 1
ATOM 1482 O O . GLU A 1 180 ? 2.963 -4.078 -6.509 1.00 94.56 180 GLU A O 1
ATOM 1487 N N . THR A 1 181 ? 4.660 -4.784 -5.210 1.00 93.38 181 THR A N 1
ATOM 1488 C CA . THR A 1 181 ? 4.631 -6.182 -5.636 1.00 93.38 181 THR A CA 1
ATOM 1489 C C . THR A 1 181 ? 4.060 -7.023 -4.507 1.00 93.38 181 THR A C 1
ATOM 1491 O O . THR A 1 181 ? 4.521 -6.930 -3.370 1.00 93.38 181 THR A O 1
ATOM 1494 N N . TYR A 1 182 ? 3.091 -7.873 -4.814 1.00 90.94 182 TYR A N 1
ATOM 1495 C CA . TYR A 1 182 ? 2.474 -8.804 -3.876 1.00 90.94 182 TYR A CA 1
ATOM 1496 C C . TYR A 1 182 ? 2.675 -10.237 -4.350 1.00 90.94 182 TYR A C 1
ATOM 1498 O O . TYR A 1 182 ? 2.728 -10.499 -5.550 1.00 90.94 182 TYR A O 1
ATOM 1506 N N . LEU A 1 183 ? 2.762 -11.163 -3.399 1.00 87.56 183 LEU A N 1
ATOM 1507 C CA . LEU A 1 183 ? 2.755 -12.594 -3.672 1.00 87.56 183 LEU A CA 1
ATOM 1508 C C . LEU A 1 183 ? 1.307 -13.093 -3.589 1.00 87.56 183 LEU A C 1
ATOM 1510 O O . LEU A 1 183 ? 0.667 -12.919 -2.554 1.00 87.56 183 LEU A O 1
ATOM 1514 N N . VAL A 1 184 ? 0.790 -13.666 -4.675 1.00 83.50 184 VAL A N 1
ATOM 1515 C CA . VAL A 1 184 ? -0.576 -14.219 -4.743 1.00 83.50 184 VAL A CA 1
ATOM 1516 C C . VAL A 1 184 ? -0.550 -15.720 -4.460 1.00 83.50 184 VAL A C 1
ATOM 1518 O O . VAL A 1 184 ? -1.334 -16.217 -3.661 1.00 83.50 184 VAL A O 1
ATOM 1521 N N . GLU A 1 185 ? 0.401 -16.421 -5.073 1.00 80.25 185 GLU A N 1
ATOM 1522 C CA . GLU A 1 185 ? 0.689 -17.849 -4.894 1.00 80.25 185 GLU A CA 1
ATOM 1523 C C . GLU A 1 185 ? 2.213 -18.028 -4.873 1.00 80.25 185 GLU A C 1
ATOM 1525 O O . GLU A 1 185 ? 2.925 -17.116 -5.292 1.00 80.25 185 GLU A O 1
ATOM 1530 N N . GLU A 1 186 ? 2.734 -19.180 -4.428 1.00 75.00 186 GLU A N 1
ATOM 1531 C CA . GLU A 1 186 ? 4.178 -19.412 -4.186 1.00 75.00 186 GLU A CA 1
ATOM 1532 C C . GLU A 1 186 ? 5.112 -19.005 -5.344 1.00 75.00 186 GLU A C 1
ATOM 1534 O O . GLU A 1 186 ? 6.294 -18.753 -5.120 1.00 75.00 186 GLU A O 1
ATOM 1539 N N . GLN A 1 187 ? 4.595 -18.901 -6.572 1.00 74.69 187 GLN A N 1
ATOM 1540 C CA . GLN A 1 187 ? 5.359 -18.495 -7.755 1.00 74.69 187 GLN A CA 1
ATOM 1541 C C . GLN A 1 187 ? 4.732 -17.345 -8.551 1.00 74.69 187 GLN A C 1
ATOM 1543 O O . GLN A 1 187 ? 5.325 -16.891 -9.530 1.00 74.69 187 GLN A O 1
ATOM 1548 N N . ARG A 1 188 ? 3.552 -16.852 -8.157 1.00 83.44 188 ARG A N 1
ATOM 1549 C CA . ARG A 1 188 ? 2.847 -15.796 -8.888 1.00 83.44 188 ARG A CA 1
ATOM 1550 C C . ARG A 1 188 ? 2.863 -14.505 -8.092 1.00 83.44 188 ARG A C 1
ATOM 1552 O O . ARG A 1 188 ? 2.264 -14.418 -7.019 1.00 83.44 188 ARG A O 1
ATOM 1559 N N . SER A 1 189 ? 3.507 -13.489 -8.652 1.00 87.19 189 SER A N 1
ATOM 1560 C CA . SER A 1 189 ? 3.420 -12.123 -8.154 1.00 87.19 189 SER A CA 1
ATOM 1561 C C . SER A 1 189 ? 2.431 -11.299 -8.974 1.00 87.19 189 SER A C 1
ATOM 1563 O O . SER A 1 189 ? 2.241 -11.530 -10.169 1.00 87.19 189 SER A O 1
ATOM 1565 N N . CYS A 1 190 ? 1.794 -10.333 -8.322 1.00 92.25 190 CYS A N 1
ATOM 1566 C CA . CYS A 1 190 ? 1.072 -9.256 -8.987 1.00 92.25 190 CYS A CA 1
ATOM 1567 C C . CYS A 1 190 ? 1.715 -7.920 -8.619 1.00 92.25 190 CYS A C 1
ATOM 1569 O O . CYS A 1 190 ? 2.265 -7.752 -7.527 1.00 92.25 190 CYS A O 1
ATOM 1571 N N . MET A 1 191 ? 1.687 -6.981 -9.5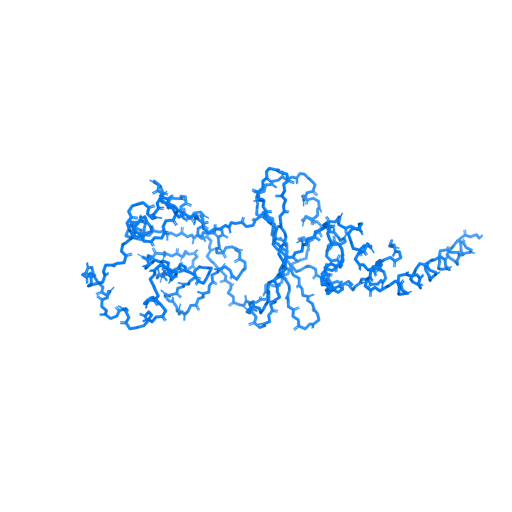57 1.00 95.81 191 MET A N 1
ATOM 1572 C CA . MET A 1 191 ? 2.335 -5.688 -9.413 1.00 95.81 191 MET A CA 1
ATOM 1573 C C . MET A 1 191 ? 1.313 -4.584 -9.634 1.00 95.81 191 MET A C 1
ATOM 1575 O O . MET A 1 191 ? 0.581 -4.598 -10.617 1.00 95.81 191 MET A O 1
ATOM 1579 N N . TYR A 1 192 ? 1.290 -3.602 -8.742 1.00 96.44 192 TYR A N 1
ATOM 1580 C CA . TYR A 1 192 ? 0.411 -2.445 -8.844 1.00 96.44 192 TYR A CA 1
ATOM 1581 C C . TYR A 1 192 ? 1.228 -1.164 -8.902 1.00 96.44 192 TYR A C 1
ATOM 1583 O O . TYR A 1 192 ? 2.087 -0.910 -8.059 1.00 96.44 192 TYR A O 1
ATOM 1591 N N . LEU A 1 193 ? 0.919 -0.328 -9.885 1.00 96.56 193 LEU A N 1
ATOM 1592 C CA . LEU A 1 193 ? 1.397 1.037 -9.996 1.00 96.56 193 LEU A CA 1
ATOM 1593 C C . LEU A 1 193 ? 0.397 1.981 -9.338 1.00 96.56 193 LEU A C 1
ATOM 1595 O O . LEU A 1 193 ? -0.751 2.070 -9.763 1.00 96.56 193 LEU A O 1
ATOM 1599 N N . LYS A 1 194 ? 0.850 2.756 -8.360 1.00 95.56 194 LYS A N 1
ATOM 1600 C CA . LYS A 1 194 ? 0.095 3.863 -7.772 1.00 95.56 194 LYS A CA 1
ATOM 1601 C C . LYS A 1 194 ? 0.675 5.184 -8.247 1.00 95.56 194 LYS A C 1
ATOM 1603 O O . LYS A 1 194 ? 1.878 5.426 -8.122 1.00 95.56 194 LYS A O 1
ATOM 1608 N N . MET A 1 195 ? -0.186 6.059 -8.747 1.00 94.75 195 MET A N 1
ATOM 1609 C CA . MET A 1 195 ? 0.164 7.426 -9.127 1.00 94.75 195 MET A CA 1
ATOM 1610 C C . MET A 1 195 ? -0.176 8.363 -7.976 1.00 94.75 195 MET A C 1
ATOM 1612 O O . MET A 1 195 ? -1.292 8.348 -7.457 1.00 94.75 195 MET A O 1
ATOM 1616 N N . ILE A 1 196 ? 0.797 9.168 -7.559 1.00 93.06 196 ILE A N 1
ATOM 1617 C CA . ILE A 1 196 ? 0.718 9.985 -6.353 1.00 93.06 196 ILE A CA 1
ATOM 1618 C C . ILE A 1 196 ? 0.875 11.454 -6.735 1.00 93.06 196 ILE A C 1
ATOM 1620 O O . ILE A 1 196 ? 1.898 11.888 -7.270 1.00 93.06 196 ILE A O 1
ATOM 1624 N N . LYS A 1 197 ? -0.136 12.260 -6.414 1.00 91.69 197 LYS A N 1
ATOM 1625 C CA . LYS A 1 197 ? -0.137 13.704 -6.654 1.00 91.69 197 LYS A CA 1
ATOM 1626 C C . LYS A 1 197 ? -0.438 14.432 -5.356 1.00 91.69 197 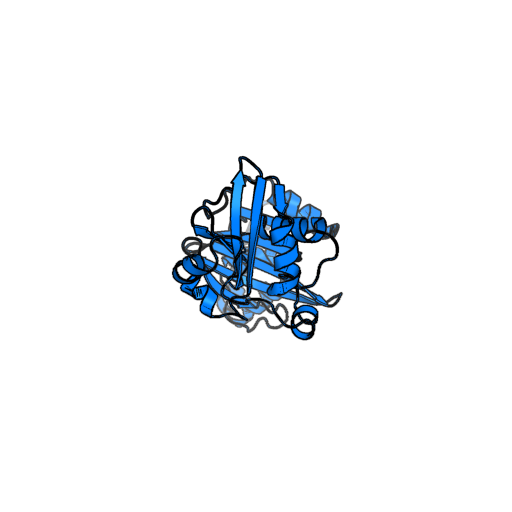LYS A C 1
ATOM 1628 O O . LYS A 1 197 ? -1.472 14.210 -4.736 1.00 91.69 197 LYS A O 1
ATOM 1633 N N . LYS A 1 198 ? 0.467 15.331 -4.951 1.00 87.88 198 LYS A N 1
ATOM 1634 C CA . LYS A 1 198 ? 0.357 16.090 -3.688 1.00 87.88 198 LYS A CA 1
ATOM 1635 C C . LYS A 1 198 ? 0.157 15.175 -2.463 1.00 87.88 198 LYS A C 1
ATOM 1637 O O . LYS A 1 198 ? -0.643 15.482 -1.587 1.00 87.88 198 LYS A O 1
ATOM 1642 N N . GLY A 1 199 ? 0.861 14.041 -2.431 1.00 84.06 199 GLY A N 1
ATOM 1643 C CA . GLY A 1 199 ? 0.789 13.072 -1.332 1.00 84.06 199 GLY A CA 1
ATOM 1644 C C . GLY A 1 199 ? -0.489 12.231 -1.280 1.00 84.06 199 GLY A C 1
ATOM 1645 O O . GLY A 1 199 ? -0.690 11.531 -0.298 1.00 84.06 199 GLY A O 1
ATOM 1646 N N . LYS A 1 200 ? -1.349 12.285 -2.305 1.00 86.56 200 LYS A N 1
ATOM 1647 C CA . LYS A 1 200 ? -2.549 11.445 -2.411 1.00 86.56 200 LYS A CA 1
ATOM 1648 C C . LYS A 1 200 ? -2.447 10.505 -3.600 1.00 86.56 200 LYS A C 1
ATOM 1650 O O . LYS A 1 200 ? -1.977 10.918 -4.661 1.00 86.56 200 LYS A O 1
ATOM 1655 N N . ILE A 1 201 ? -2.915 9.272 -3.420 1.00 91.69 201 ILE A N 1
ATOM 1656 C CA . ILE A 1 201 ? -3.085 8.315 -4.515 1.00 91.69 201 ILE A CA 1
ATOM 1657 C C . ILE A 1 201 ? -4.219 8.831 -5.404 1.00 91.69 201 ILE A C 1
ATOM 1659 O O . ILE A 1 201 ? -5.312 9.108 -4.914 1.00 91.69 201 ILE A O 1
ATOM 1663 N N . THR A 1 202 ? -3.948 9.004 -6.694 1.00 93.81 202 THR A N 1
ATOM 1664 C CA . THR A 1 202 ? -4.946 9.441 -7.682 1.00 93.81 202 THR A CA 1
ATOM 1665 C C . THR A 1 202 ? -5.396 8.320 -8.601 1.00 93.81 202 THR A C 1
ATOM 1667 O O . THR A 1 202 ? -6.493 8.395 -9.138 1.00 93.81 202 THR A O 1
ATOM 1670 N N . GLU A 1 203 ? -4.552 7.312 -8.799 1.00 95.06 203 GLU A N 1
ATOM 1671 C CA . GLU A 1 203 ? -4.817 6.189 -9.693 1.00 95.06 203 GLU A CA 1
ATOM 1672 C C . GLU A 1 203 ? -4.030 4.966 -9.223 1.00 95.06 203 GLU A C 1
ATOM 1674 O O . GLU A 1 203 ? -2.918 5.106 -8.697 1.00 95.06 203 GLU A O 1
ATOM 1679 N N . ILE A 1 204 ? -4.627 3.789 -9.399 1.00 95.25 204 ILE A N 1
ATOM 1680 C CA . ILE A 1 204 ? -4.003 2.488 -9.172 1.00 95.25 204 ILE A CA 1
ATOM 1681 C C . ILE A 1 204 ? -4.230 1.662 -10.435 1.00 95.25 204 ILE A C 1
ATOM 1683 O O . ILE A 1 204 ? -5.370 1.498 -10.866 1.00 95.25 204 ILE A O 1
ATOM 1687 N N . THR A 1 205 ? -3.153 1.143 -11.010 1.00 96.19 205 THR A N 1
ATOM 1688 C CA . THR A 1 205 ? -3.176 0.331 -12.227 1.00 96.19 205 THR A CA 1
ATOM 1689 C C . THR A 1 205 ? -2.412 -0.957 -11.964 1.00 96.19 205 THR A C 1
ATOM 1691 O O . THR A 1 205 ? -1.301 -0.915 -11.438 1.00 96.19 205 THR A O 1
ATOM 1694 N N . GLU A 1 206 ? -2.983 -2.101 -12.320 1.00 96.50 206 GLU A N 1
ATOM 1695 C CA . GLU A 1 206 ? -2.236 -3.359 -12.337 1.00 96.50 206 GLU A CA 1
ATOM 1696 C C . GLU A 1 206 ? -1.221 -3.340 -13.491 1.00 96.50 206 GLU A C 1
ATOM 1698 O O . GLU A 1 206 ? -1.526 -2.867 -14.585 1.00 96.50 206 GLU A O 1
ATOM 1703 N N . ILE A 1 207 ? -0.002 -3.816 -13.238 1.00 96.62 207 ILE A N 1
ATOM 1704 C CA . ILE A 1 207 ? 1.007 -4.067 -14.265 1.00 96.62 207 ILE A CA 1
ATOM 1705 C C . ILE A 1 207 ? 1.044 -5.574 -14.489 1.00 96.62 20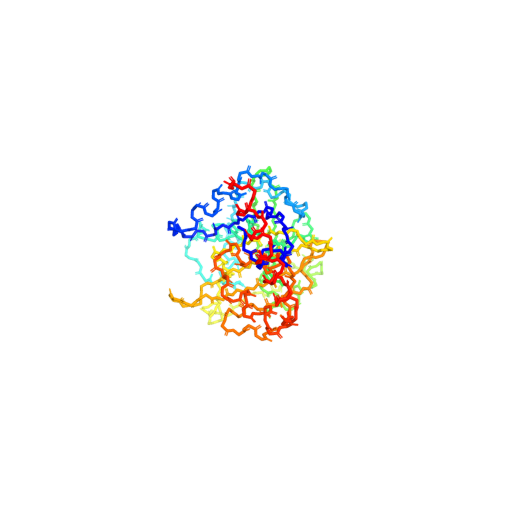7 ILE A C 1
ATOM 1707 O O . ILE A 1 207 ? 1.667 -6.306 -13.715 1.00 96.62 207 ILE A O 1
ATOM 1711 N N . ASP A 1 208 ? 0.437 -6.028 -15.581 1.00 94.19 208 ASP A N 1
ATOM 1712 C CA . ASP A 1 208 ? 0.587 -7.409 -16.018 1.00 94.19 208 ASP A CA 1
ATOM 1713 C C . ASP A 1 208 ? 1.832 -7.542 -16.902 1.00 94.19 208 ASP A C 1
ATOM 1715 O O . ASP A 1 208 ? 1.907 -7.015 -18.015 1.00 94.19 208 ASP A O 1
ATOM 1719 N N . LEU A 1 209 ? 2.843 -8.234 -16.382 1.00 93.69 209 LEU A N 1
ATOM 1720 C CA . LEU A 1 209 ? 4.117 -8.442 -17.069 1.00 93.69 209 LEU A CA 1
ATOM 1721 C C . LEU A 1 209 ? 4.008 -9.416 -18.255 1.00 93.69 209 LEU A C 1
ATOM 1723 O O . LEU A 1 209 ? 4.938 -9.485 -19.058 1.00 93.69 209 LEU A O 1
ATOM 1727 N N . ASN A 1 210 ? 2.894 -10.143 -18.385 1.00 93.62 210 ASN A N 1
ATOM 1728 C CA . ASN A 1 210 ? 2.642 -11.080 -19.481 1.00 93.62 210 ASN A CA 1
ATOM 1729 C C . ASN A 1 210 ? 1.812 -10.470 -20.621 1.00 93.62 210 ASN A C 1
ATOM 1731 O O . ASN A 1 210 ? 1.776 -11.049 -21.703 1.00 93.62 210 ASN A O 1
ATOM 1735 N N . HIS A 1 211 ? 1.195 -9.305 -20.401 1.00 95.06 211 HIS A N 1
ATOM 1736 C CA . HIS A 1 211 ? 0.340 -8.619 -21.376 1.00 95.06 211 HIS A CA 1
ATOM 1737 C C . HIS A 1 211 ? 0.926 -7.235 -21.727 1.00 95.06 211 HIS A C 1
ATOM 1739 O O . HIS A 1 211 ? 0.473 -6.197 -21.228 1.00 95.06 211 HIS A O 1
ATOM 1745 N N . PRO A 1 212 ? 1.989 -7.176 -22.556 1.00 95.88 212 PRO A N 1
ATOM 1746 C CA . PRO A 1 212 ? 2.653 -5.926 -22.934 1.00 95.88 212 PRO A CA 1
ATOM 1747 C C . PRO A 1 212 ? 1.757 -4.948 -23.712 1.00 95.88 212 PRO A C 1
ATOM 1749 O O . PRO A 1 212 ? 2.084 -3.769 -23.800 1.00 95.88 212 PRO A O 1
ATOM 1752 N N . GLU A 1 213 ? 0.633 -5.386 -24.258 1.00 96.75 213 GLU A N 1
ATOM 1753 C CA . GLU A 1 213 ? -0.375 -4.571 -24.939 1.00 96.75 213 GLU A CA 1
ATOM 1754 C C . GLU A 1 213 ? -1.279 -3.769 -23.990 1.00 96.75 213 GLU A C 1
ATOM 1756 O O . GLU A 1 213 ? -2.074 -2.948 -24.451 1.00 96.75 213 GLU A O 1
ATOM 1761 N N . GLN A 1 214 ? -1.143 -3.953 -22.670 1.00 95.62 214 GLN A N 1
ATOM 1762 C CA . GLN A 1 214 ? -1.848 -3.141 -21.675 1.00 95.62 214 GLN A CA 1
ATOM 1763 C C . GLN A 1 214 ? -1.599 -1.636 -21.865 1.00 95.62 214 GLN A C 1
ATOM 1765 O O . GLN A 1 214 ? -0.692 -1.224 -22.592 1.00 95.62 214 GLN A O 1
ATOM 1770 N N . HIS A 1 215 ? -2.382 -0.798 -21.177 1.00 95.31 215 HIS A N 1
ATOM 1771 C CA . HIS A 1 215 ? -2.286 0.660 -21.290 1.00 95.31 215 HIS A CA 1
ATOM 1772 C C . HIS A 1 215 ? -0.834 1.166 -21.213 1.00 95.31 215 HIS A C 1
ATOM 1774 O O . HIS A 1 215 ? -0.049 0.741 -20.363 1.00 95.31 215 HIS A O 1
ATOM 1780 N N . LEU A 1 216 ? -0.494 2.114 -22.094 1.00 96.19 216 LEU A N 1
ATOM 1781 C CA . LEU A 1 216 ? 0.854 2.657 -22.216 1.00 96.19 216 LEU A CA 1
ATOM 1782 C C . LEU A 1 216 ? 1.371 3.203 -20.876 1.00 96.19 216 LEU A C 1
ATOM 1784 O O . LEU A 1 216 ? 0.907 4.226 -20.364 1.00 96.19 216 LEU A O 1
ATOM 1788 N N . LEU A 1 217 ? 2.410 2.564 -20.347 1.00 95.56 217 LEU A N 1
ATOM 1789 C CA . LEU A 1 217 ? 3.054 2.980 -19.113 1.00 95.56 217 LEU A CA 1
ATOM 1790 C C . LEU A 1 217 ? 3.940 4.209 -19.335 1.00 95.56 217 LEU A C 1
ATOM 1792 O O . LEU A 1 217 ? 4.540 4.435 -20.394 1.00 95.56 217 LEU A O 1
ATOM 1796 N N . ASN A 1 218 ? 4.071 5.023 -18.287 1.00 94.56 218 ASN A N 1
ATOM 1797 C CA . ASN A 1 218 ? 4.951 6.182 -18.330 1.00 94.56 218 ASN A CA 1
ATOM 1798 C C . ASN A 1 218 ? 6.415 5.749 -18.544 1.00 94.56 218 ASN A C 1
ATOM 1800 O O . ASN A 1 218 ? 6.883 4.784 -17.945 1.00 94.56 218 ASN A O 1
ATOM 1804 N N . ARG A 1 219 ? 7.190 6.519 -19.321 1.00 92.12 219 ARG A N 1
ATOM 1805 C CA . ARG A 1 219 ? 8.626 6.254 -19.554 1.00 92.12 219 ARG A CA 1
ATOM 1806 C C . ARG A 1 219 ? 9.441 6.110 -18.265 1.00 92.12 219 ARG A C 1
ATOM 1808 O O . ARG A 1 219 ? 10.419 5.372 -18.260 1.00 92.12 219 ARG A O 1
ATOM 1815 N N . SER A 1 220 ? 9.067 6.822 -17.201 1.00 91.44 220 SER A N 1
ATOM 1816 C CA . SER A 1 220 ? 9.699 6.703 -15.883 1.00 91.44 220 SER A CA 1
ATOM 1817 C C . SER A 1 220 ? 9.417 5.351 -15.226 1.00 91.44 220 SER A C 1
ATOM 1819 O O . SER A 1 220 ? 10.323 4.767 -14.646 1.00 91.44 220 SER A O 1
ATOM 1821 N N . VAL A 1 221 ? 8.195 4.831 -15.368 1.00 94.44 221 VAL A N 1
ATOM 1822 C CA . VAL A 1 221 ? 7.805 3.499 -14.879 1.00 94.44 221 VAL A CA 1
ATOM 1823 C C . VAL A 1 221 ? 8.550 2.426 -15.668 1.00 94.44 221 VAL A C 1
ATOM 1825 O O . VAL A 1 221 ? 9.211 1.584 -15.075 1.00 94.44 221 VAL A O 1
ATOM 1828 N N . LEU A 1 222 ? 8.552 2.520 -17.002 1.00 95.19 222 LEU A N 1
ATOM 1829 C CA . LEU A 1 222 ? 9.289 1.595 -17.872 1.00 95.19 222 LEU A CA 1
ATOM 1830 C C . LEU A 1 222 ? 10.794 1.587 -17.580 1.00 95.19 222 LEU A C 1
ATOM 1832 O O . LEU A 1 222 ? 11.423 0.534 -17.614 1.00 95.19 222 LEU A O 1
ATOM 1836 N N . TYR A 1 223 ? 11.377 2.746 -17.256 1.00 91.38 223 TYR A N 1
ATOM 1837 C CA . TYR A 1 223 ? 12.766 2.819 -16.810 1.00 91.38 223 TYR A CA 1
ATOM 1838 C C . TYR A 1 223 ? 12.994 1.999 -15.540 1.00 91.38 223 TYR A C 1
ATOM 1840 O O . TYR A 1 223 ? 13.939 1.217 -15.492 1.00 91.38 223 TYR A O 1
ATOM 1848 N N . VAL A 1 224 ? 12.134 2.153 -14.531 1.00 90.25 224 VAL A N 1
ATOM 1849 C CA . VAL A 1 224 ? 12.235 1.397 -13.276 1.00 90.25 224 VAL A CA 1
ATOM 1850 C C . VAL A 1 224 ? 12.043 -0.099 -13.528 1.00 90.25 224 VAL A C 1
ATOM 1852 O O . VAL A 1 224 ? 12.900 -0.874 -13.122 1.00 90.25 224 VAL A O 1
ATOM 1855 N N . LEU A 1 225 ? 11.024 -0.509 -14.287 1.00 92.62 225 LEU A N 1
ATOM 1856 C CA . LEU A 1 225 ? 10.795 -1.919 -14.633 1.00 92.62 225 LEU A CA 1
ATOM 1857 C C . LEU A 1 225 ? 11.996 -2.548 -15.356 1.00 92.62 225 LEU A C 1
ATOM 1859 O O . LEU A 1 225 ? 12.439 -3.636 -14.997 1.00 92.62 225 LEU A O 1
ATOM 1863 N N . ASN A 1 226 ? 12.599 -1.832 -16.309 1.00 89.81 226 ASN A N 1
ATOM 1864 C CA . ASN A 1 226 ? 13.813 -2.280 -16.995 1.00 89.81 226 ASN A CA 1
ATOM 1865 C C . ASN A 1 226 ? 14.985 -2.488 -16.017 1.00 89.81 226 ASN A C 1
ATOM 1867 O O . ASN A 1 226 ? 15.794 -3.396 -16.189 1.00 89.81 226 ASN A O 1
ATOM 1871 N N . ARG A 1 227 ? 15.080 -1.656 -14.971 1.00 85.94 227 ARG A N 1
ATOM 1872 C CA . ARG A 1 227 ? 16.104 -1.773 -13.919 1.00 85.94 227 ARG A CA 1
ATOM 1873 C C . ARG A 1 227 ? 15.834 -2.895 -12.921 1.00 85.94 227 ARG A C 1
ATOM 1875 O O . ARG A 1 227 ? 16.793 -3.350 -12.310 1.00 85.94 227 ARG A O 1
ATOM 1882 N N . LEU A 1 228 ? 14.585 -3.332 -12.788 1.00 86.06 228 LEU A N 1
ATOM 1883 C CA . LEU A 1 228 ? 14.187 -4.474 -11.963 1.00 86.06 228 LEU A CA 1
ATOM 1884 C C . LEU A 1 228 ? 14.349 -5.824 -12.676 1.00 86.06 228 LEU A C 1
ATOM 1886 O O . LEU A 1 228 ? 14.043 -6.853 -12.089 1.00 86.06 228 LEU A O 1
ATOM 1890 N N . GLY A 1 229 ? 14.836 -5.837 -13.922 1.00 89.69 229 GLY A N 1
ATOM 1891 C CA . GLY A 1 229 ? 15.029 -7.074 -14.684 1.00 89.69 229 GLY A CA 1
ATOM 1892 C C . GLY A 1 229 ? 13.864 -7.446 -15.602 1.00 89.69 229 GLY A C 1
ATOM 1893 O O . GLY A 1 229 ? 13.847 -8.541 -16.149 1.00 89.69 229 GLY A O 1
ATOM 1894 N N . TYR A 1 230 ? 12.904 -6.543 -15.820 1.00 93.31 230 TYR A N 1
ATOM 1895 C CA . TYR A 1 230 ? 11.778 -6.773 -16.733 1.00 93.31 230 TYR A CA 1
ATOM 1896 C C . TYR A 1 230 ? 12.057 -6.224 -18.142 1.00 93.31 230 TYR A C 1
ATOM 1898 O O . TYR A 1 230 ? 11.200 -5.578 -18.749 1.00 93.31 230 TYR A O 1
ATOM 1906 N N . GLN A 1 231 ? 13.273 -6.420 -18.669 1.00 93.69 231 GLN A N 1
ATOM 1907 C CA . GLN A 1 231 ? 13.682 -5.815 -19.946 1.00 93.69 231 GLN A CA 1
ATOM 1908 C C . GLN A 1 231 ? 12.859 -6.335 -21.131 1.00 93.69 231 GLN A C 1
ATOM 1910 O O . GLN A 1 231 ? 12.479 -5.543 -21.994 1.00 93.69 231 GLN A O 1
ATOM 1915 N N . GLU A 1 232 ? 12.541 -7.634 -21.154 1.00 95.00 232 GLU A N 1
ATOM 1916 C CA . GLU A 1 232 ? 11.743 -8.241 -22.229 1.00 95.00 232 GLU A CA 1
ATOM 1917 C C . GLU A 1 232 ? 10.323 -7.670 -22.274 1.00 95.00 232 GLU A C 1
ATOM 1919 O O . GLU A 1 232 ? 9.864 -7.249 -23.338 1.00 95.00 232 GLU A O 1
ATOM 1924 N N . PHE A 1 233 ? 9.671 -7.534 -21.114 1.00 95.81 233 PHE A N 1
ATOM 1925 C CA . PHE A 1 233 ? 8.380 -6.856 -21.010 1.00 95.81 233 PHE A CA 1
ATOM 1926 C C . PHE A 1 233 ? 8.466 -5.408 -21.518 1.00 95.81 233 PHE A C 1
ATOM 1928 O O . PHE A 1 233 ? 7.670 -4.999 -22.360 1.00 95.81 233 PHE A O 1
ATOM 1935 N N . VAL A 1 234 ? 9.457 -4.627 -21.065 1.00 96.00 234 VAL A N 1
ATOM 1936 C CA . VAL A 1 234 ? 9.613 -3.218 -21.476 1.00 96.00 234 VAL A CA 1
ATOM 1937 C C . VAL A 1 234 ? 9.827 -3.095 -22.984 1.00 96.00 234 VAL A C 1
ATOM 1939 O O . VAL A 1 234 ? 9.259 -2.201 -23.616 1.00 96.00 234 VAL A O 1
ATOM 1942 N N . LYS A 1 235 ? 10.623 -3.991 -23.574 1.00 95.00 235 LYS A N 1
ATOM 1943 C CA . LYS A 1 235 ? 10.850 -4.050 -25.019 1.00 95.00 235 LYS A CA 1
ATOM 1944 C C . LYS A 1 235 ? 9.556 -4.360 -25.767 1.00 95.00 235 LYS A C 1
ATOM 1946 O O . LYS A 1 235 ? 9.214 -3.614 -26.681 1.00 95.00 235 LYS A O 1
ATOM 1951 N N . ALA A 1 236 ? 8.842 -5.414 -25.375 1.00 96.69 236 ALA A N 1
ATOM 1952 C CA . ALA A 1 236 ? 7.582 -5.810 -26.001 1.00 96.69 236 ALA A CA 1
ATOM 1953 C C . ALA A 1 236 ? 6.525 -4.697 -25.898 1.00 96.69 236 ALA A C 1
ATOM 1955 O O . ALA A 1 236 ? 5.902 -4.338 -26.895 1.00 96.69 236 ALA A O 1
ATOM 1956 N N . HIS A 1 237 ? 6.406 -4.071 -24.726 1.00 96.81 237 HIS A N 1
ATOM 1957 C CA . HIS A 1 237 ? 5.484 -2.965 -24.477 1.00 96.81 237 HIS A CA 1
ATOM 1958 C C . HIS A 1 237 ? 5.802 -1.737 -25.348 1.00 96.81 237 HIS A C 1
ATOM 1960 O O . HIS A 1 237 ? 4.909 -1.136 -25.945 1.00 96.81 237 HIS A O 1
ATOM 1966 N N . LEU A 1 238 ? 7.082 -1.363 -25.479 1.00 96.44 238 LEU A N 1
ATOM 1967 C CA . LEU A 1 238 ? 7.490 -0.257 -26.353 1.00 96.44 238 LEU A CA 1
ATOM 1968 C C . LEU A 1 238 ? 7.307 -0.575 -27.839 1.00 96.44 238 LEU A C 1
ATOM 1970 O O . LEU A 1 238 ? 6.927 0.322 -28.586 1.00 96.44 238 LEU A O 1
ATOM 1974 N N . LEU A 1 239 ? 7.564 -1.813 -28.268 1.00 96.19 239 LEU A N 1
ATOM 1975 C CA . LEU A 1 239 ? 7.340 -2.241 -29.650 1.00 96.19 239 LEU A CA 1
ATOM 1976 C C . LEU A 1 239 ? 5.858 -2.183 -30.026 1.00 96.19 239 LEU A C 1
ATOM 1978 O O . LEU A 1 239 ? 5.541 -1.734 -31.120 1.00 96.19 239 LEU A O 1
ATOM 1982 N N . HIS A 1 240 ? 4.964 -2.578 -29.116 1.00 96.75 240 HIS A N 1
ATOM 1983 C CA . HIS A 1 240 ? 3.523 -2.501 -29.344 1.00 96.75 240 HIS A CA 1
ATOM 1984 C C . HIS A 1 240 ? 3.041 -1.048 -29.476 1.00 96.75 240 HIS A C 1
ATOM 1986 O O . HIS A 1 240 ? 2.367 -0.694 -30.440 1.00 96.75 240 HIS A O 1
ATOM 1992 N N . HIS A 1 241 ? 3.412 -0.182 -28.528 1.00 96.62 241 HIS A N 1
ATOM 1993 C CA . HIS A 1 241 ? 2.870 1.182 -28.461 1.00 96.62 241 HIS A CA 1
ATOM 1994 C C . HIS A 1 241 ? 3.629 2.215 -29.302 1.00 96.62 241 HIS A C 1
ATOM 1996 O O . HIS A 1 241 ? 3.082 3.275 -29.610 1.00 96.62 241 HIS A O 1
ATOM 2002 N N . LYS A 1 242 ? 4.917 1.989 -29.589 1.00 94.62 242 LYS A N 1
ATOM 2003 C CA . LYS A 1 242 ? 5.824 2.954 -30.246 1.00 94.62 242 LYS A CA 1
ATOM 2004 C C . LYS A 1 242 ? 6.852 2.265 -31.166 1.00 94.62 242 LYS A C 1
ATOM 2006 O O . LYS A 1 242 ? 8.051 2.507 -30.987 1.00 94.62 242 LYS A O 1
ATOM 2011 N N . PRO A 1 243 ? 6.421 1.455 -32.152 1.00 94.56 243 PRO A N 1
ATOM 2012 C CA . PRO A 1 243 ? 7.323 0.665 -32.996 1.00 94.56 243 PRO A CA 1
ATOM 2013 C C . PRO A 1 243 ? 8.370 1.526 -33.719 1.00 94.56 243 PRO A C 1
ATOM 2015 O O . PRO A 1 243 ? 9.563 1.241 -33.619 1.00 94.56 243 PRO A O 1
ATOM 2018 N N . ASP A 1 244 ? 7.957 2.637 -34.335 1.00 94.75 244 ASP A N 1
ATOM 2019 C CA . ASP A 1 244 ? 8.859 3.520 -35.094 1.00 94.75 244 ASP A CA 1
ATOM 2020 C C . ASP A 1 244 ? 9.967 4.113 -34.214 1.00 94.75 244 ASP A C 1
ATOM 2022 O O . ASP A 1 244 ? 11.141 4.137 -34.579 1.00 94.75 244 ASP A O 1
ATOM 2026 N N . ALA A 1 245 ? 9.617 4.537 -32.995 1.00 90.44 245 ALA A N 1
ATOM 2027 C CA . ALA A 1 245 ? 10.587 5.100 -32.059 1.00 90.44 245 ALA A CA 1
ATOM 2028 C C . ALA A 1 245 ? 11.607 4.053 -31.585 1.00 90.44 245 ALA A C 1
ATOM 2030 O O . ALA A 1 245 ? 12.753 4.398 -31.280 1.00 90.44 245 ALA A O 1
ATOM 2031 N N . VAL A 1 246 ? 11.194 2.785 -31.493 1.00 89.25 246 VAL A N 1
ATOM 2032 C CA . VAL A 1 246 ? 12.085 1.671 -31.161 1.00 89.25 246 VAL A CA 1
ATOM 2033 C C . VAL A 1 246 ? 13.065 1.426 -32.301 1.00 89.25 246 VAL A C 1
ATOM 2035 O O . VAL A 1 246 ? 14.274 1.430 -32.055 1.00 89.25 246 VAL A O 1
ATOM 2038 N N . GLU A 1 247 ? 12.565 1.306 -33.530 1.00 89.94 247 GLU A N 1
ATOM 2039 C CA . GLU A 1 247 ? 13.378 1.109 -34.734 1.00 89.94 247 GLU A CA 1
ATOM 2040 C C . GLU A 1 247 ? 14.413 2.230 -34.907 1.00 89.94 247 GLU A C 1
ATOM 2042 O O . GLU A 1 247 ? 15.618 1.976 -34.994 1.00 89.94 247 GLU A O 1
ATOM 2047 N N . GLU A 1 248 ? 13.982 3.490 -34.810 1.00 90.06 248 GLU A N 1
ATOM 2048 C CA . GLU A 1 248 ? 14.885 4.641 -34.861 1.00 90.06 248 GLU A CA 1
ATOM 2049 C C . GLU A 1 248 ? 15.992 4.579 -33.799 1.00 90.06 248 GLU A C 1
ATOM 2051 O O . GLU A 1 248 ? 17.138 4.967 -34.052 1.00 90.06 248 GLU A O 1
ATOM 2056 N N . SER A 1 249 ? 15.669 4.133 -32.581 1.00 88.62 249 SER A N 1
ATOM 2057 C CA . SER A 1 249 ? 16.650 4.051 -31.498 1.00 88.62 249 SER A CA 1
ATOM 2058 C C . SER A 1 249 ? 17.702 2.978 -31.764 1.00 88.62 249 SER A C 1
ATOM 2060 O O . SER A 1 249 ? 18.889 3.201 -31.495 1.00 88.62 249 SER A O 1
ATOM 2062 N N . TYR A 1 250 ? 17.297 1.836 -32.327 1.00 87.19 250 TYR A N 1
ATOM 2063 C CA . TYR A 1 250 ? 18.217 0.779 -32.745 1.00 87.19 250 TYR A CA 1
ATOM 2064 C C . TYR A 1 250 ? 19.150 1.258 -33.856 1.00 87.19 250 TYR A C 1
ATOM 2066 O O . TYR A 1 250 ? 20.367 1.101 -33.728 1.00 87.19 250 TYR A O 1
ATOM 2074 N N . GLN A 1 251 ? 18.622 1.937 -34.876 1.00 89.00 251 GLN A N 1
ATOM 2075 C CA . GLN A 1 251 ? 19.430 2.516 -35.953 1.00 89.00 251 GLN A CA 1
ATOM 2076 C C . GLN A 1 251 ? 20.453 3.527 -35.411 1.00 89.00 251 GLN A C 1
ATOM 2078 O O . GLN A 1 251 ? 21.654 3.411 -35.670 1.00 89.00 251 GLN A O 1
ATOM 2083 N N . LYS A 1 252 ? 20.015 4.465 -34.558 1.00 87.88 252 LYS A N 1
ATOM 2084 C CA . LYS A 1 252 ? 20.895 5.451 -33.898 1.00 87.88 252 LYS A CA 1
ATOM 2085 C C . LYS A 1 252 ? 21.948 4.795 -32.999 1.00 87.88 252 LYS A C 1
ATOM 2087 O O . LYS A 1 252 ? 23.031 5.349 -32.800 1.00 87.88 252 LYS A O 1
ATOM 2092 N N . HIS A 1 253 ? 21.643 3.652 -32.390 1.00 86.31 253 HIS A N 1
ATOM 2093 C CA . HIS A 1 253 ? 22.611 2.909 -31.584 1.00 86.31 253 HIS A CA 1
ATOM 2094 C C . HIS A 1 253 ? 23.652 2.200 -32.456 1.00 86.31 253 HIS A C 1
ATOM 2096 O O . HIS A 1 253 ? 24.840 2.280 -32.147 1.00 86.31 253 HIS A O 1
ATOM 2102 N N . ALA A 1 254 ? 23.234 1.580 -33.562 1.00 86.38 254 ALA A N 1
ATOM 2103 C CA . ALA A 1 254 ? 24.130 0.914 -34.503 1.00 86.38 254 ALA A CA 1
ATOM 2104 C C . ALA A 1 254 ? 25.150 1.886 -35.116 1.00 86.38 254 ALA A C 1
ATOM 2106 O O . ALA A 1 254 ? 26.343 1.583 -35.142 1.00 86.38 254 ALA A O 1
ATOM 2107 N N . VAL A 1 255 ? 24.705 3.078 -35.530 1.00 90.44 255 VAL A N 1
ATOM 2108 C CA . VAL A 1 255 ? 25.594 4.141 -36.035 1.00 90.44 255 VAL A CA 1
ATOM 2109 C C . VAL A 1 255 ? 26.616 4.547 -34.972 1.00 90.44 255 VAL A C 1
ATOM 2111 O O . VAL A 1 255 ? 27.816 4.509 -35.227 1.00 90.44 255 VAL A O 1
ATOM 2114 N N . TYR A 1 256 ? 26.160 4.827 -33.747 1.00 86.88 256 TYR A N 1
ATOM 2115 C CA . TYR A 1 256 ? 27.043 5.199 -32.637 1.00 86.88 256 TYR A CA 1
ATOM 2116 C C . TYR A 1 256 ? 28.105 4.131 -32.320 1.00 86.88 256 TYR A C 1
ATOM 2118 O O . TYR A 1 256 ? 29.255 4.462 -32.033 1.00 86.88 256 TYR A O 1
ATOM 2126 N N . MET A 1 257 ? 27.739 2.846 -32.357 1.00 86.94 257 MET A N 1
ATOM 2127 C CA . MET A 1 257 ? 28.688 1.757 -32.100 1.00 86.94 257 MET A CA 1
ATOM 2128 C C . MET A 1 257 ? 29.746 1.643 -33.205 1.00 86.94 257 MET A C 1
ATOM 2130 O O . MET A 1 257 ? 30.914 1.433 -32.884 1.00 86.94 257 MET A O 1
ATOM 2134 N N . ARG A 1 258 ? 29.370 1.848 -34.478 1.00 89.75 258 ARG A N 1
ATOM 2135 C CA . ARG A 1 258 ? 30.321 1.905 -35.604 1.00 89.75 258 ARG A CA 1
ATOM 2136 C C . ARG A 1 258 ? 31.306 3.064 -35.452 1.00 89.75 258 ARG A C 1
ATOM 2138 O O . ARG A 1 258 ? 32.508 2.855 -35.548 1.00 89.75 258 ARG A O 1
ATOM 2145 N N . GLU A 1 259 ? 30.813 4.263 -35.143 1.00 90.75 259 GLU A N 1
ATOM 2146 C CA . GLU A 1 259 ? 31.661 5.447 -34.931 1.00 90.75 259 GLU A CA 1
ATOM 2147 C C . GLU A 1 259 ? 32.637 5.276 -33.764 1.00 90.75 259 GLU A C 1
ATOM 2149 O O . GLU A 1 259 ? 33.761 5.770 -33.812 1.00 90.75 259 GLU A O 1
ATOM 2154 N N . ARG A 1 260 ? 32.216 4.594 -32.693 1.00 88.81 260 ARG A N 1
ATOM 2155 C CA . ARG A 1 260 ? 33.079 4.334 -31.540 1.00 88.81 260 ARG A CA 1
ATOM 2156 C C . ARG A 1 260 ? 34.189 3.336 -31.866 1.00 88.81 260 ARG A C 1
ATOM 2158 O O . ARG A 1 260 ? 35.298 3.540 -31.390 1.00 88.81 260 ARG A O 1
ATOM 2165 N N . ALA A 1 261 ? 33.902 2.294 -32.647 1.00 90.00 261 ALA A N 1
ATOM 2166 C CA . ALA A 1 261 ? 34.911 1.323 -33.072 1.00 90.00 261 ALA A CA 1
ATOM 2167 C C . ALA A 1 261 ? 36.027 2.000 -33.886 1.00 90.00 261 ALA A C 1
ATOM 2169 O O . ALA A 1 261 ? 37.192 1.863 -33.538 1.00 90.00 261 ALA A O 1
ATOM 2170 N N . LEU A 1 262 ? 35.654 2.850 -34.849 1.00 91.69 262 LEU A N 1
ATOM 2171 C CA . LEU A 1 262 ? 36.593 3.598 -35.698 1.00 91.69 262 LEU A CA 1
ATOM 2172 C C . LEU A 1 262 ? 37.476 4.610 -34.945 1.00 91.69 262 LEU A C 1
ATOM 2174 O O . LEU A 1 262 ? 38.478 5.059 -35.480 1.00 91.69 262 LEU A O 1
ATOM 2178 N N . LYS A 1 263 ? 37.098 5.026 -33.728 1.00 88.19 263 LYS A N 1
ATOM 2179 C CA . LYS A 1 263 ? 37.899 5.945 -32.892 1.00 88.19 263 LYS A CA 1
ATOM 2180 C C . LYS A 1 263 ? 38.936 5.239 -32.018 1.00 88.19 263 LYS A C 1
ATOM 2182 O O . LYS A 1 263 ? 39.718 5.915 -31.354 1.00 88.19 263 LYS A O 1
ATOM 2187 N N . HIS A 1 264 ? 38.864 3.916 -31.930 1.00 80.44 264 HIS A N 1
ATOM 2188 C CA . HIS A 1 264 ? 39.771 3.094 -31.131 1.00 80.44 264 HIS A CA 1
ATOM 2189 C C . HIS A 1 264 ? 40.711 2.239 -31.998 1.00 80.44 264 HIS A C 1
ATOM 2191 O O . HIS A 1 264 ? 41.499 1.479 -31.437 1.00 80.44 264 HIS A O 1
ATOM 2197 N N . GLU A 1 265 ? 40.626 2.386 -33.321 1.00 65.56 265 GLU A N 1
ATOM 2198 C CA . GLU A 1 265 ? 41.621 1.957 -34.312 1.00 65.56 265 GLU A CA 1
ATOM 2199 C C . GLU A 1 265 ? 42.599 3.107 -34.594 1.00 65.56 265 GLU A C 1
ATOM 2201 O O . GLU A 1 265 ? 43.805 2.815 -34.753 1.00 65.56 265 GLU A O 1
#

Radius of gyration: 23.13 Å; chains: 1; bounding box: 66×36×65 Å

Secondary structure (DSSP, 8-state):
--TGGGTS----EEEEEE-S---HHHHHHHHHHHTS-PPPSS------SEEEE-HHHHHHHHHHT-S--S-HHHHHHHHHHHHHSTTSEEEEETTEEEETTTEEEEEEEETTEEEEEEEEEETTT-GGGGGHHHHTTTSSSS--SS--PPPHHHHHT----PPPSEEEEEE-SSSEEEEEEEEEETTEEEEEEEEEETTEEEEEEEE-TT-TTSS---HHHHHHHHHTT-HHHHHHHHHHH-HHHHHHHHHHHHHHHHHHHHT--

Foldseek 3Di:
DDLVVVVFDDFQFQDKDQPDDDDVVVPVLRVVNVVDHHDDQDPDPLLAPFEAEDPQALVQCVFAADDNDPDRVVVRVLVVLLSVDAPQWDDPDQFWIDGNQFWIWGWHDDRRYIYTHHTLHTCVQPVCCVVVVVLCVQPVDDDRPDDNTDDPVVNNVHDRDFHFSIWIWTDDPQWIKIKGWHDPDPPDIKIWIFTGHSSDTPDIDTDDLVCLLPDQDDSNVLSVCVSVVSVVSSLSNCCNPPVPSSVVSNVVVVVVVVVVVVVVD

Sequence (265 aa):
MGALDRLLRKVPINNAYCSLYKNEYTKDIVENFMSKKGQLVGKVRNSFSEVKISEHAFERWNQRVGPFFTRVEKLERLVFALLSLPLRIEWLSPSLGIIDSDILFIYEAREETLLIKTFYGRCSFHPSLYQFPVLKKYNLHELEKINLSLPPNILEQQVAPVLPLEVILFNGRTMDYCIETYLVEEQRSCMYLKMIKKGKITEITEIDLNHPEQHLLNRSVLYVLNRLGYQEFVKAHLLHHKPDAVEESYQKHAVYMRERALKHE

pLDDT: mean 83.83, std 17.57, range [33.62, 98.19]